Protein AF-A0A2C4PUI6-F1 (afdb_monomer_lite)

Organism: NCBI:txid1890302

Radius of gyration: 18.91 Å; chains: 1; bounding box: 43×34×49 Å

Foldseek 3Di:
DVLLLADAKDFPDKADPPPPDQWIWTWMFGVFPFTDIWIWTAGPPPRHTDVVPIDPPLFRQVQRLCCVVQVLVLVLVVVLCVVQVWDDDPDRPPQKGAAADPVLSSVQSVVCNVVSGDDCLVVQLVGDDDPDPPLALVNGHSAIGGEIEHAPQVDPDDHDFQVVSVVSCLVSLRDAFHKYKFAYFYWHDDPFWIWTPQQVHQRRIWIWGQHRVSDIDPIDRRHRPDDDRDDTDGDD

Secondary structure (DSSP, 8-state):
-GGGT---EEEEEEEE--TT-SEEEEEEEE-SSS-EEEEEEEETTT--EEGGGS--HHHHHHHHHHHHH-HHHHHHHHHHHHHTTPPPPSSTTTTEEEE--HHHHHHHHHHHHHHSS--HHHHGGG----S---S-GGG-TTEEEEEEEEETTT--SPPPPHHHHHHHHHHHT---SEEEEEEEEEEEEETTEEEE-TTS-GGGEEEEEE-TTS-EEEEEEPP---------EE--

Structure (mmCIF, N/CA/C/O backbone):
data_AF-A0A2C4PUI6-F1
#
_entry.id   AF-A0A2C4PUI6-F1
#
loop_
_atom_site.group_PDB
_atom_site.id
_atom_site.type_symbol
_atom_site.label_atom_id
_atom_site.label_alt_id
_atom_site.label_comp_id
_atom_site.label_asym_id
_atom_site.label_entity_id
_atom_site.label_seq_id
_atom_site.pdbx_PDB_ins_code
_atom_site.Cartn_x
_atom_site.Cartn_y
_atom_site.Cartn_z
_atom_site.occupancy
_atom_site.B_iso_or_equiv
_atom_site.auth_seq_id
_atom_site.auth_comp_id
_atom_site.auth_asym_id
_atom_site.auth_atom_id
_atom_site.pdbx_PDB_model_num
ATOM 1 N N . MET A 1 1 ? -2.060 1.213 22.092 1.00 86.69 1 MET A N 1
ATOM 2 C CA . MET A 1 1 ? -3.147 0.356 21.567 1.00 86.69 1 MET A CA 1
ATOM 3 C C . MET A 1 1 ? -4.531 0.9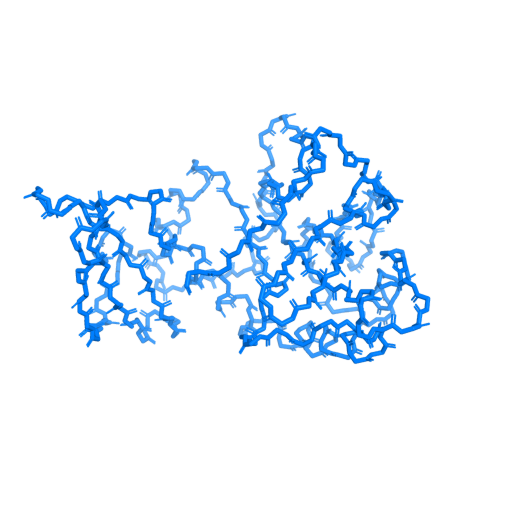16 21.864 1.00 86.69 1 MET A C 1
ATOM 5 O O . MET A 1 1 ? -5.295 1.083 20.925 1.00 86.69 1 MET A O 1
ATOM 9 N N . GLU A 1 2 ? -4.840 1.305 23.105 1.00 86.50 2 GLU A N 1
ATOM 10 C CA . GLU A 1 2 ? -6.148 1.894 23.467 1.00 86.50 2 GLU A CA 1
ATOM 11 C C . GLU A 1 2 ? -6.554 3.112 22.620 1.00 86.50 2 GLU A C 1
ATOM 13 O O . GLU A 1 2 ? -7.713 3.223 22.225 1.00 86.50 2 GLU A O 1
ATOM 18 N N . ASN A 1 3 ? -5.592 3.968 22.247 1.00 86.94 3 ASN A N 1
ATOM 19 C CA . ASN A 1 3 ? -5.816 5.106 21.342 1.00 86.94 3 ASN A CA 1
ATOM 20 C C . ASN A 1 3 ? -6.406 4.708 19.976 1.00 86.94 3 ASN A C 1
ATOM 22 O O . ASN A 1 3 ? -7.029 5.535 19.324 1.00 86.94 3 ASN A O 1
ATOM 26 N N . TYR A 1 4 ? -6.242 3.450 19.564 1.00 87.62 4 TYR A N 1
ATOM 27 C CA . TYR A 1 4 ? -6.770 2.889 18.318 1.00 87.62 4 TYR A CA 1
ATOM 28 C C . TYR A 1 4 ? -8.020 2.021 18.542 1.00 87.62 4 TYR A C 1
ATOM 30 O O . TYR A 1 4 ? -8.531 1.421 17.604 1.00 87.62 4 TYR A O 1
ATOM 38 N N . GLY A 1 5 ? -8.518 1.920 19.782 1.00 87.25 5 GLY A N 1
ATOM 39 C CA . GLY A 1 5 ? -9.651 1.055 20.135 1.00 87.25 5 GLY A CA 1
ATOM 40 C C . GLY A 1 5 ? -9.307 -0.438 20.182 1.00 87.25 5 GLY A C 1
ATOM 41 O O . GLY A 1 5 ? -10.204 -1.275 20.241 1.00 87.25 5 GLY A O 1
ATOM 42 N N . ILE A 1 6 ? -8.019 -0.787 20.174 1.00 90.94 6 ILE A N 1
ATOM 43 C CA . ILE A 1 6 ? -7.554 -2.174 20.086 1.00 90.94 6 ILE A CA 1
ATOM 44 C C . ILE A 1 6 ? -7.460 -2.780 21.480 1.00 90.94 6 ILE A C 1
ATOM 46 O O . ILE A 1 6 ? -6.668 -2.333 22.310 1.00 90.94 6 ILE A O 1
ATOM 50 N N . LYS A 1 7 ? -8.256 -3.827 21.709 1.00 87.12 7 LYS A N 1
ATOM 51 C CA . LYS A 1 7 ? -8.315 -4.563 22.983 1.00 87.12 7 LYS A CA 1
ATOM 52 C C . LYS A 1 7 ? -7.623 -5.926 22.938 1.00 87.12 7 LYS A C 1
ATOM 54 O O . LYS A 1 7 ? -7.241 -6.439 23.979 1.00 87.12 7 LYS A O 1
ATOM 59 N N . ASN A 1 8 ? -7.474 -6.514 21.749 1.00 88.19 8 ASN A N 1
ATOM 60 C CA . ASN A 1 8 ? -6.965 -7.876 21.569 1.00 88.19 8 ASN A CA 1
ATOM 61 C C . ASN A 1 8 ? -5.565 -7.845 20.947 1.00 88.19 8 ASN A C 1
ATOM 63 O O . ASN A 1 8 ? -5.425 -7.943 19.725 1.00 88.19 8 ASN A O 1
ATOM 67 N N . TYR A 1 9 ? -4.546 -7.693 21.793 1.00 91.31 9 TYR A N 1
ATOM 68 C CA . TYR A 1 9 ? -3.143 -7.710 21.390 1.00 91.31 9 TYR A CA 1
ATOM 69 C C . TYR A 1 9 ? -2.279 -8.464 22.408 1.00 91.31 9 TYR A C 1
ATOM 71 O O . TYR A 1 9 ? -2.584 -8.472 23.599 1.00 91.31 9 TYR A O 1
ATOM 79 N N . ASN A 1 10 ? -1.187 -9.056 21.932 1.00 91.06 10 ASN A N 1
ATOM 80 C CA . ASN A 1 10 ? -0.162 -9.708 22.736 1.00 91.06 10 ASN A CA 1
ATOM 81 C C . ASN A 1 10 ? 1.160 -8.957 22.589 1.00 91.06 10 ASN A C 1
ATOM 83 O O . ASN A 1 10 ? 1.547 -8.563 21.493 1.00 91.06 10 ASN A O 1
ATOM 87 N N . ILE A 1 11 ? 1.883 -8.786 23.692 1.00 88.81 11 ILE A N 1
ATOM 88 C CA . ILE A 1 11 ? 3.278 -8.342 23.647 1.00 88.81 11 ILE A CA 1
ATOM 89 C C . ILE A 1 11 ? 4.124 -9.603 23.476 1.00 88.81 11 ILE A C 1
ATOM 91 O O . ILE A 1 11 ? 4.168 -10.439 24.375 1.00 88.81 11 ILE A O 1
ATOM 95 N N . LEU A 1 12 ? 4.761 -9.754 22.317 1.00 86.38 12 LEU A N 1
ATOM 96 C CA . LEU A 1 12 ? 5.546 -10.938 21.972 1.00 86.38 12 LEU A CA 1
ATOM 97 C C . LEU A 1 12 ? 6.911 -10.922 22.654 1.00 86.38 12 LEU A C 1
ATOM 99 O O . LEU A 1 12 ? 7.360 -11.919 23.214 1.00 86.38 12 LEU A O 1
ATOM 103 N N . SER A 1 13 ? 7.594 -9.782 22.584 1.00 82.12 13 SER A N 1
ATOM 104 C CA . SER A 1 13 ? 8.883 -9.580 23.237 1.00 82.12 13 SER A CA 1
ATOM 105 C C . SER A 1 13 ? 9.207 -8.095 23.346 1.00 82.12 13 SER A C 1
ATOM 107 O O . SER A 1 13 ? 8.588 -7.256 22.695 1.00 82.12 13 SER A O 1
ATOM 109 N N . ALA A 1 14 ? 10.203 -7.770 24.161 1.00 79.94 14 ALA A N 1
ATOM 110 C CA . ALA A 1 14 ? 10.834 -6.462 24.165 1.00 79.94 14 ALA A CA 1
ATOM 111 C C . ALA A 1 14 ? 12.348 -6.667 24.142 1.00 79.94 14 ALA A C 1
ATOM 113 O O . ALA A 1 14 ? 12.878 -7.479 24.905 1.00 79.94 14 ALA A O 1
ATOM 114 N N . LYS A 1 15 ? 13.039 -5.956 23.256 1.00 77.19 15 LYS A N 1
ATOM 115 C CA . LYS A 1 15 ? 14.496 -5.974 23.142 1.00 77.19 15 LYS A CA 1
ATOM 116 C C . LYS A 1 15 ? 15.045 -4.583 23.414 1.00 77.19 15 LYS A C 1
ATOM 118 O O . LYS A 1 15 ? 14.424 -3.571 23.105 1.00 77.19 15 LYS A O 1
ATOM 123 N N . ASN A 1 16 ? 16.213 -4.553 24.037 1.00 68.44 16 ASN A N 1
ATOM 124 C CA . ASN A 1 16 ? 17.024 -3.353 24.132 1.00 68.44 16 ASN A CA 1
ATOM 125 C C . ASN A 1 16 ? 18.113 -3.486 23.072 1.00 68.44 16 ASN A C 1
ATOM 127 O O . ASN A 1 16 ? 18.816 -4.500 23.082 1.00 68.44 16 ASN A O 1
ATOM 131 N N . ASP A 1 17 ? 18.266 -2.497 22.196 1.00 62.88 17 ASP A N 1
ATOM 132 C CA . ASP A 1 17 ? 19.152 -2.570 21.024 1.00 62.88 17 ASP A CA 1
ATOM 133 C C . ASP A 1 17 ? 20.648 -2.388 21.392 1.00 62.88 17 ASP A C 1
ATOM 135 O O . ASP A 1 17 ? 21.462 -1.845 20.647 1.00 62.88 17 ASP A O 1
ATOM 139 N N . GLY A 1 18 ? 21.036 -2.885 22.571 1.00 55.88 18 GLY A N 1
ATOM 140 C CA . GLY A 1 18 ? 22.404 -2.920 23.082 1.00 55.88 18 GLY A CA 1
ATOM 141 C C . GLY A 1 18 ? 22.936 -1.572 23.579 1.00 55.88 18 GLY A C 1
ATOM 142 O O . GLY A 1 18 ? 22.218 -0.584 23.712 1.00 55.88 18 GLY A O 1
ATOM 143 N N . GLU A 1 19 ? 24.236 -1.524 23.886 1.00 50.47 19 GLU A N 1
ATOM 144 C CA . GLU A 1 19 ? 24.908 -0.326 24.418 1.00 50.47 19 GLU A CA 1
ATOM 145 C C . GLU A 1 19 ? 24.938 0.861 23.437 1.00 50.47 19 GLU A C 1
ATOM 147 O O . GLU A 1 19 ? 25.115 1.990 23.889 1.00 50.47 19 GLU A O 1
ATOM 152 N N . ARG A 1 20 ? 24.713 0.630 22.133 1.00 53.41 20 ARG A N 1
ATOM 153 C CA . ARG A 1 20 ? 24.740 1.651 21.065 1.00 53.41 20 ARG A CA 1
ATOM 154 C C . ARG A 1 20 ? 23.356 2.108 20.568 1.00 53.41 20 ARG A C 1
ATOM 156 O O . ARG A 1 20 ? 23.306 3.026 19.756 1.00 53.41 20 ARG A O 1
ATOM 163 N N . GLY A 1 21 ? 22.262 1.496 21.031 1.00 56.91 21 GLY A N 1
ATOM 164 C CA . GLY A 1 21 ? 20.893 1.873 20.657 1.00 56.91 21 GLY A CA 1
ATOM 165 C C . GLY A 1 21 ? 20.335 3.027 21.501 1.00 56.91 21 GLY A C 1
ATOM 166 O O . GLY A 1 21 ? 20.534 3.063 22.721 1.00 56.91 21 GLY A O 1
ATOM 167 N N . ILE A 1 22 ? 19.633 3.965 20.852 1.00 60.84 22 ILE A N 1
ATOM 168 C CA . ILE A 1 22 ? 18.939 5.105 21.491 1.00 60.84 22 ILE A CA 1
ATOM 169 C C . ILE A 1 22 ? 17.538 4.682 21.990 1.00 60.84 22 ILE A C 1
ATOM 171 O O . ILE A 1 22 ? 16.991 5.273 22.929 1.00 60.84 22 ILE A O 1
ATOM 175 N N . SER A 1 23 ? 16.988 3.602 21.430 1.00 68.00 23 SER A N 1
ATOM 176 C CA . SER A 1 23 ? 15.644 3.099 21.701 1.00 68.00 23 SER A CA 1
ATOM 177 C C . SER A 1 23 ? 15.616 1.623 22.140 1.00 68.00 23 SER A C 1
ATOM 179 O O . SER A 1 23 ? 16.579 0.865 22.011 1.00 68.00 23 SER A O 1
ATOM 181 N N . LYS A 1 24 ? 14.507 1.250 22.782 1.00 82.62 24 LYS A N 1
ATOM 182 C CA . LYS A 1 24 ? 14.063 -0.117 23.063 1.00 82.62 24 LYS A CA 1
ATOM 183 C C . LYS A 1 24 ? 12.936 -0.437 22.096 1.00 82.62 24 LYS A C 1
ATOM 185 O O . LYS A 1 24 ? 12.058 0.400 21.899 1.00 82.62 24 LYS A O 1
ATOM 190 N N . SER A 1 25 ? 12.906 -1.665 21.607 1.00 85.50 25 SER A N 1
ATOM 191 C CA . SER A 1 25 ? 11.911 -2.127 20.646 1.00 85.50 25 SER A CA 1
ATOM 192 C C . SER A 1 25 ? 10.966 -3.134 21.300 1.00 85.50 25 SER A C 1
ATOM 194 O O . SER A 1 25 ? 11.399 -4.150 21.849 1.00 85.50 25 SER A O 1
ATOM 196 N N . GLY A 1 26 ? 9.668 -2.849 21.275 1.00 87.38 26 GLY A N 1
ATOM 197 C CA . GLY A 1 26 ? 8.597 -3.745 21.696 1.00 87.38 26 GLY A CA 1
ATOM 198 C C . GLY A 1 26 ? 7.914 -4.367 20.485 1.00 87.38 26 GLY A C 1
ATOM 199 O O . GLY A 1 26 ? 7.476 -3.649 19.595 1.00 87.38 26 GLY A O 1
ATOM 200 N N . TYR A 1 27 ? 7.792 -5.689 20.476 1.00 89.94 27 TYR A N 1
ATOM 201 C CA . TYR A 1 27 ? 7.133 -6.440 19.412 1.00 89.94 27 TYR A CA 1
ATOM 202 C C . TYR A 1 27 ? 5.723 -6.805 19.865 1.00 89.94 27 TYR A C 1
ATOM 204 O O . TYR A 1 27 ? 5.554 -7.490 20.879 1.00 89.94 27 TYR A O 1
ATOM 212 N N . VAL A 1 28 ? 4.714 -6.330 19.142 1.00 92.44 28 VAL A N 1
ATOM 213 C CA . VAL A 1 28 ? 3.299 -6.484 19.492 1.00 92.44 28 VAL A CA 1
ATOM 214 C C . VAL A 1 28 ? 2.560 -7.174 18.358 1.00 92.44 28 VAL A C 1
ATOM 216 O O . VAL A 1 28 ? 2.681 -6.777 17.208 1.00 92.44 28 VAL A O 1
ATOM 219 N N . GLU A 1 29 ? 1.750 -8.166 18.692 1.00 94.62 29 GLU A N 1
ATOM 220 C CA . GLU A 1 29 ? 0.837 -8.831 17.769 1.00 94.62 29 GLU A CA 1
ATOM 221 C C . GLU A 1 29 ? -0.594 -8.392 18.076 1.00 94.62 29 GLU A C 1
ATOM 223 O O . GLU A 1 29 ? -1.046 -8.484 19.216 1.00 94.62 29 GLU A O 1
ATOM 228 N N . ILE A 1 30 ? -1.328 -7.921 17.076 1.00 93.38 30 ILE A N 1
ATOM 229 C CA . ILE A 1 30 ? -2.759 -7.620 17.178 1.00 93.38 30 ILE A CA 1
ATOM 230 C C . ILE A 1 30 ? -3.499 -8.701 16.408 1.00 93.38 30 ILE A C 1
ATOM 232 O O . ILE A 1 30 ? -3.162 -8.942 15.261 1.00 93.38 30 ILE A O 1
ATOM 236 N N . TYR A 1 31 ? -4.524 -9.323 16.996 1.00 89.25 31 TYR A N 1
ATOM 237 C CA . TYR A 1 31 ? -5.313 -10.364 16.312 1.00 89.25 31 TYR A CA 1
ATOM 238 C C . TYR A 1 31 ? -6.586 -9.825 15.663 1.00 89.25 31 TYR A C 1
ATOM 240 O O . TYR A 1 31 ? -7.110 -10.414 14.720 1.00 89.25 31 TYR 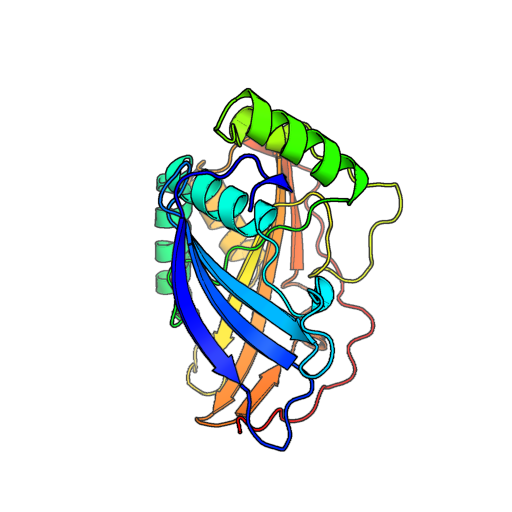A O 1
ATOM 248 N N . LYS A 1 32 ? -7.144 -8.749 16.229 1.00 90.19 32 LYS A N 1
ATOM 249 C CA . LYS A 1 32 ? -8.395 -8.135 15.779 1.00 90.19 32 LYS A CA 1
ATOM 250 C C . LYS A 1 32 ? -8.278 -6.609 15.796 1.00 90.19 32 LYS A C 1
ATOM 252 O O . LYS A 1 32 ? -7.730 -6.075 16.761 1.00 90.19 32 LYS A O 1
ATOM 257 N N . PRO A 1 33 ? -8.865 -5.908 14.811 1.00 90.75 33 PRO A N 1
ATOM 258 C CA . PRO A 1 33 ? -9.714 -6.456 13.742 1.00 90.75 33 PRO A CA 1
ATOM 259 C C . PRO A 1 33 ? -8.952 -7.116 12.587 1.00 90.75 33 PRO A C 1
ATOM 261 O O . PRO A 1 33 ? -9.547 -7.903 11.859 1.00 90.75 33 PRO A O 1
ATOM 264 N N . TYR A 1 34 ? -7.650 -6.862 12.479 1.00 93.88 34 TYR A N 1
ATOM 265 C CA . TYR A 1 34 ? -6.763 -7.460 11.485 1.00 93.88 34 TYR A CA 1
ATOM 266 C C . TYR A 1 34 ? -5.521 -8.010 12.182 1.00 93.88 34 TYR A C 1
ATOM 268 O O . TYR A 1 34 ? -5.119 -7.478 13.221 1.00 93.88 34 TYR A O 1
ATOM 276 N N . HIS A 1 35 ? -4.954 -9.088 11.639 1.00 92.50 35 HIS A N 1
ATOM 277 C CA . HIS A 1 35 ? -3.770 -9.720 12.207 1.00 92.50 35 HIS A CA 1
ATOM 278 C C . HIS A 1 35 ? -2.518 -8.970 11.756 1.00 92.50 35 HIS A C 1
ATOM 280 O O . HIS A 1 35 ? -2.162 -9.049 10.589 1.00 92.50 35 HIS A O 1
ATOM 286 N N . VAL A 1 36 ? -1.874 -8.231 12.661 1.00 92.88 36 VAL A N 1
ATOM 287 C CA . VAL A 1 36 ? -0.647 -7.469 12.365 1.00 92.88 36 VAL A CA 1
ATOM 288 C C . VAL A 1 36 ? 0.417 -7.715 13.424 1.00 92.88 36 VAL A C 1
ATOM 290 O O . VAL A 1 36 ? 0.105 -7.838 14.610 1.00 92.88 36 VAL A O 1
ATOM 293 N N . ASN A 1 37 ? 1.677 -7.719 12.996 1.00 92.06 37 ASN A N 1
ATOM 294 C CA . ASN A 1 37 ? 2.835 -7.636 13.879 1.00 92.06 37 ASN A CA 1
ATOM 295 C C . ASN A 1 37 ? 3.430 -6.235 13.770 1.00 92.06 37 ASN A C 1
ATOM 297 O O . ASN A 1 37 ? 3.585 -5.716 12.671 1.00 92.06 37 ASN A O 1
ATOM 301 N N . LEU A 1 38 ? 3.745 -5.639 14.912 1.00 92.31 38 LEU A N 1
ATOM 302 C CA . LEU A 1 38 ? 4.222 -4.271 15.025 1.00 92.31 38 LEU A CA 1
ATOM 303 C C . LEU A 1 38 ? 5.520 -4.228 15.817 1.00 92.31 38 LEU A C 1
ATOM 305 O O . LEU A 1 38 ? 5.649 -4.895 16.847 1.00 92.31 38 LEU A O 1
ATOM 309 N N . THR A 1 39 ? 6.420 -3.357 15.392 1.00 91.75 39 THR A N 1
ATOM 310 C CA . THR A 1 39 ? 7.587 -2.915 16.144 1.00 91.75 39 THR A CA 1
ATOM 311 C C . THR A 1 39 ? 7.325 -1.509 16.668 1.00 91.75 39 THR A C 1
ATOM 313 O O . THR A 1 39 ? 7.049 -0.582 15.913 1.00 91.75 39 THR A O 1
ATOM 316 N N . LEU A 1 40 ? 7.383 -1.343 17.986 1.00 91.25 40 LEU A N 1
ATOM 317 C CA . LEU A 1 40 ? 7.173 -0.068 18.665 1.00 91.25 40 LEU A CA 1
ATOM 318 C C . LEU A 1 40 ? 8.461 0.351 19.367 1.00 91.25 40 LEU A C 1
ATOM 320 O O . LEU A 1 40 ? 8.965 -0.380 20.220 1.00 91.25 40 LEU A O 1
ATOM 324 N N . ALA A 1 41 ? 8.960 1.534 19.047 1.00 90.00 41 ALA A N 1
ATOM 325 C CA . ALA A 1 41 ? 10.140 2.116 19.654 1.00 90.00 41 ALA A CA 1
ATOM 326 C C . ALA A 1 41 ? 9.788 2.934 20.902 1.00 90.00 41 ALA A C 1
ATOM 328 O O . ALA A 1 41 ? 8.801 3.674 20.965 1.00 90.00 41 ALA A O 1
ATOM 329 N N . PHE A 1 42 ? 10.645 2.825 21.908 1.00 87.75 42 PHE A N 1
ATOM 330 C CA . PHE A 1 42 ? 10.568 3.578 23.151 1.00 87.75 42 PHE A CA 1
ATOM 331 C C . PHE A 1 42 ? 11.944 4.131 23.488 1.00 87.75 42 PHE A C 1
ATOM 333 O O . PHE A 1 42 ? 12.946 3.437 23.354 1.00 87.75 42 PHE A O 1
ATOM 340 N N . ASN A 1 43 ? 12.013 5.355 23.993 1.00 88.00 43 ASN A N 1
ATOM 341 C CA . ASN A 1 43 ? 13.252 5.928 24.486 1.00 88.00 43 ASN A CA 1
ATOM 342 C C . ASN A 1 43 ? 13.831 5.042 25.595 1.00 88.00 43 ASN A C 1
ATOM 344 O O . ASN A 1 43 ? 13.129 4.640 26.529 1.00 88.00 43 ASN A O 1
ATOM 348 N N . ARG A 1 44 ? 15.125 4.735 25.500 1.00 82.19 44 ARG A N 1
ATOM 349 C CA . ARG A 1 44 ? 15.772 3.788 26.409 1.00 82.19 44 ARG A CA 1
ATOM 350 C C . ARG A 1 44 ? 15.755 4.235 27.874 1.00 82.19 44 ARG A C 1
ATOM 352 O O . ARG A 1 44 ? 15.615 3.383 28.758 1.00 82.19 44 ARG A O 1
ATOM 359 N N . GLU A 1 45 ? 15.914 5.529 28.126 1.00 84.06 45 GLU A N 1
ATOM 360 C CA . GLU A 1 45 ? 16.037 6.103 29.468 1.00 84.06 45 GLU A CA 1
ATOM 361 C C . GLU A 1 45 ? 14.669 6.410 30.073 1.00 84.06 45 GLU A C 1
ATOM 363 O O . GLU A 1 45 ? 14.390 6.034 31.211 1.00 84.06 45 GLU A O 1
ATOM 368 N N . THR A 1 46 ? 13.793 7.052 29.299 1.00 88.25 46 THR A N 1
ATOM 369 C CA . THR A 1 46 ? 12.497 7.535 29.794 1.00 88.25 46 THR A CA 1
ATOM 370 C C . THR A 1 46 ? 11.364 6.526 29.614 1.00 88.25 46 THR A C 1
ATOM 372 O O . THR A 1 46 ? 10.301 6.695 30.207 1.00 88.25 46 THR A O 1
ATOM 375 N N . ASN A 1 47 ? 11.569 5.478 28.803 1.00 84.25 47 ASN A N 1
ATOM 376 C CA . ASN A 1 47 ? 10.532 4.555 28.320 1.00 84.25 47 ASN A CA 1
ATOM 377 C C . ASN A 1 47 ? 9.366 5.256 27.597 1.00 84.25 47 ASN A C 1
ATOM 379 O O . ASN A 1 47 ? 8.288 4.679 27.455 1.00 84.25 47 ASN A O 1
ATOM 383 N N . GLN A 1 48 ? 9.553 6.499 27.148 1.00 89.19 48 GLN A N 1
ATOM 384 C CA . GLN A 1 48 ? 8.542 7.214 26.375 1.00 89.19 48 GLN A CA 1
ATOM 385 C C . GLN A 1 48 ? 8.468 6.651 24.958 1.00 89.19 48 GLN A C 1
ATOM 387 O O . GLN A 1 48 ? 9.495 6.401 24.339 1.00 89.19 48 GLN A O 1
ATOM 392 N N . PHE A 1 49 ? 7.254 6.466 24.446 1.00 87.12 49 PHE A N 1
ATOM 393 C CA . PHE A 1 49 ? 7.012 6.027 23.073 1.00 87.12 49 PHE A CA 1
ATOM 394 C C . PHE A 1 49 ? 7.622 7.009 22.060 1.00 87.12 49 PHE A C 1
ATOM 396 O O . PHE A 1 49 ? 7.478 8.220 22.231 1.00 87.12 49 PHE A O 1
ATOM 403 N N . ILE A 1 50 ? 8.272 6.485 21.018 1.00 88.38 50 ILE A N 1
ATOM 404 C CA . ILE A 1 50 ? 8.862 7.258 19.918 1.00 88.38 50 ILE A CA 1
ATOM 405 C C . ILE A 1 50 ? 8.060 6.947 18.646 1.00 88.38 50 ILE A C 1
ATOM 407 O O . ILE A 1 50 ? 8.311 5.921 18.011 1.00 88.38 50 ILE A O 1
ATOM 411 N N . PRO A 1 51 ? 7.083 7.794 18.269 1.00 84.31 51 PRO A N 1
ATOM 412 C CA . PRO A 1 51 ? 6.224 7.540 17.114 1.00 84.31 51 PRO A CA 1
ATOM 413 C C . PRO A 1 51 ? 7.001 7.368 15.806 1.00 84.31 51 PRO A C 1
ATOM 415 O O . PRO A 1 51 ? 6.692 6.461 15.049 1.00 84.31 51 PRO A O 1
ATOM 418 N N . ASP A 1 52 ? 8.024 8.195 15.581 1.00 84.38 52 ASP A N 1
ATOM 419 C CA . ASP A 1 52 ? 8.753 8.254 14.305 1.00 84.38 52 ASP A CA 1
ATOM 420 C C . ASP A 1 52 ? 9.699 7.059 14.081 1.00 84.38 52 ASP A C 1
ATOM 422 O O . ASP A 1 52 ? 10.137 6.816 12.961 1.00 84.38 52 ASP A O 1
ATOM 426 N N . GLU A 1 53 ? 10.012 6.308 15.140 1.00 85.19 53 GLU A N 1
ATOM 427 C CA . GLU A 1 53 ? 10.808 5.071 15.087 1.00 85.19 53 GLU A CA 1
ATOM 428 C C . GLU A 1 53 ? 9.929 3.812 15.220 1.00 85.19 53 GLU A C 1
ATOM 430 O O . GLU A 1 53 ? 10.440 2.696 15.278 1.00 85.19 53 GLU A O 1
ATOM 435 N N . SER A 1 54 ? 8.608 3.981 15.313 1.00 87.44 54 SER A N 1
ATOM 436 C CA . SER A 1 54 ? 7.645 2.890 15.469 1.00 87.44 54 SER A CA 1
ATOM 437 C C . SER A 1 54 ? 6.855 2.659 14.190 1.00 87.44 54 SER A C 1
ATOM 439 O O . SER A 1 54 ? 6.617 3.586 13.419 1.00 87.44 54 SER A O 1
ATOM 441 N N . ASP A 1 55 ? 6.330 1.448 14.033 1.00 90.94 55 ASP A N 1
ATOM 442 C CA . ASP A 1 55 ? 5.311 1.187 13.026 1.00 90.94 55 ASP A CA 1
ATOM 443 C C . ASP A 1 55 ? 4.063 2.043 13.284 1.00 90.94 55 ASP A C 1
ATOM 445 O O . ASP A 1 55 ? 3.537 2.117 14.405 1.00 90.94 55 ASP A O 1
ATOM 449 N N . ASP A 1 56 ? 3.534 2.653 12.221 1.00 91.75 56 ASP A N 1
ATOM 450 C CA . ASP A 1 56 ? 2.242 3.326 12.281 1.00 91.75 56 ASP A CA 1
ATOM 451 C C . ASP A 1 56 ? 1.125 2.283 12.372 1.00 91.75 56 ASP A C 1
ATOM 453 O O . ASP A 1 56 ? 0.717 1.664 11.387 1.00 91.75 56 ASP A O 1
ATOM 457 N N . VAL A 1 57 ? 0.612 2.106 13.588 1.00 92.31 57 VAL A N 1
ATOM 458 C CA . VAL A 1 57 ? -0.434 1.129 13.911 1.00 92.31 57 VAL A CA 1
ATOM 459 C C . VAL A 1 57 ? -1.634 1.227 12.968 1.00 92.31 57 VAL A C 1
ATOM 461 O O . VAL A 1 57 ? -2.172 0.198 12.564 1.00 92.31 57 VAL A O 1
ATOM 464 N N . TYR A 1 58 ? -2.080 2.440 12.622 1.00 93.00 58 TYR A N 1
ATOM 465 C CA . TYR A 1 58 ? -3.250 2.593 11.762 1.00 93.00 58 TYR A CA 1
ATOM 466 C C . TYR A 1 58 ? -2.938 2.157 10.330 1.00 93.00 58 TYR A C 1
ATOM 468 O O . TYR A 1 58 ? -3.729 1.422 9.742 1.00 93.00 58 TYR A O 1
ATOM 476 N N . LEU A 1 59 ? -1.791 2.568 9.781 1.00 92.00 59 LEU A N 1
ATOM 477 C CA . LEU A 1 59 ? -1.401 2.208 8.415 1.00 92.00 59 LEU A CA 1
ATOM 478 C C . LEU A 1 59 ? -1.157 0.702 8.263 1.00 92.00 59 LEU A C 1
ATOM 480 O O . LEU A 1 59 ? -1.578 0.127 7.262 1.00 92.00 59 LEU A O 1
ATOM 484 N N . GLN A 1 60 ? -0.590 0.039 9.275 1.00 92.75 60 GLN A N 1
ATOM 485 C CA . GLN A 1 60 ? -0.429 -1.421 9.270 1.00 92.75 60 GLN A CA 1
ATOM 486 C C . GLN A 1 60 ? -1.784 -2.148 9.271 1.00 92.75 60 GLN A C 1
ATOM 488 O O . GLN A 1 60 ? -2.007 -3.065 8.483 1.00 92.75 60 GLN A O 1
ATOM 493 N N . LEU A 1 61 ? -2.743 -1.700 10.092 1.00 94.31 61 LEU A N 1
ATOM 494 C CA . LEU A 1 61 ? -4.109 -2.242 10.063 1.00 94.31 61 LEU A CA 1
ATOM 495 C C . LEU A 1 61 ? -4.813 -1.959 8.735 1.00 94.31 61 LEU A C 1
ATOM 497 O O . LEU A 1 61 ? -5.566 -2.801 8.251 1.00 94.31 61 LEU A O 1
ATOM 501 N N . PHE A 1 62 ? -4.597 -0.775 8.161 1.00 93.75 62 PHE A N 1
ATOM 502 C CA . PHE A 1 62 ? -5.160 -0.395 6.872 1.00 93.75 62 PHE A CA 1
ATOM 503 C C . PHE A 1 62 ? -4.629 -1.288 5.748 1.00 93.75 62 PHE A C 1
ATOM 505 O O . PHE A 1 62 ? -5.424 -1.785 4.952 1.00 93.75 62 PHE A O 1
ATOM 512 N N . LYS A 1 63 ? -3.314 -1.535 5.716 1.00 92.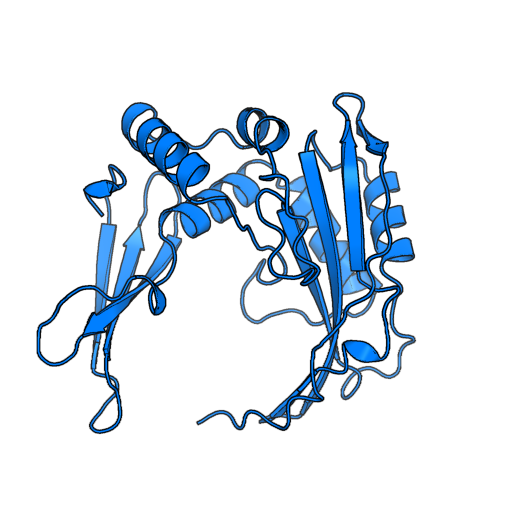81 63 LYS A N 1
ATOM 513 C CA . LYS A 1 63 ? -2.665 -2.437 4.759 1.00 92.81 63 LYS A CA 1
ATOM 514 C C . LYS A 1 63 ? -3.278 -3.832 4.803 1.00 92.81 63 LYS A C 1
ATOM 516 O O . LYS A 1 63 ? -3.718 -4.329 3.770 1.00 92.81 63 LYS A O 1
ATOM 521 N N . GLU A 1 64 ? -3.407 -4.418 5.990 1.00 93.88 64 GLU A N 1
ATOM 522 C CA . GLU A 1 64 ? -4.041 -5.734 6.134 1.00 93.88 64 GLU A CA 1
ATOM 523 C C . GLU A 1 64 ? -5.522 -5.726 5.752 1.00 93.88 64 GLU A C 1
ATOM 525 O O . GLU A 1 64 ? -6.005 -6.634 5.074 1.00 93.88 64 GLU A O 1
ATOM 530 N N . ALA A 1 65 ? -6.260 -4.680 6.132 1.00 95.19 65 ALA A N 1
ATOM 531 C CA . ALA A 1 65 ? -7.649 -4.525 5.720 1.00 95.19 65 ALA A CA 1
ATOM 532 C C . ALA A 1 65 ? -7.785 -4.470 4.193 1.00 95.19 65 ALA A C 1
ATOM 534 O O . ALA A 1 65 ? -8.721 -5.056 3.646 1.00 95.19 65 ALA A O 1
ATOM 535 N N . TYR A 1 66 ? -6.859 -3.785 3.518 1.00 94.56 66 TYR A N 1
ATOM 536 C CA . TYR A 1 66 ? -6.811 -3.669 2.067 1.00 94.56 66 TYR A CA 1
ATOM 537 C C . TYR A 1 66 ? -6.485 -5.014 1.412 1.00 94.56 66 TYR A C 1
ATOM 539 O O . TYR A 1 66 ? -7.242 -5.466 0.558 1.00 94.56 66 TYR A O 1
ATOM 547 N N . ILE A 1 67 ? -5.441 -5.712 1.864 1.00 93.62 67 ILE A N 1
ATOM 548 C CA . ILE A 1 67 ? -5.072 -7.047 1.358 1.00 93.62 67 ILE A CA 1
ATOM 549 C C . ILE A 1 67 ? -6.257 -8.019 1.463 1.00 93.62 67 ILE A C 1
ATOM 551 O O . ILE A 1 67 ? -6.599 -8.696 0.492 1.00 93.62 67 ILE A O 1
ATOM 555 N N . GLN A 1 68 ? -6.940 -8.048 2.612 1.00 94.88 68 GLN A N 1
ATOM 556 C CA . GLN A 1 68 ? -8.089 -8.934 2.830 1.00 94.88 68 GLN A CA 1
ATOM 557 C C . GLN A 1 68 ? -9.312 -8.571 1.974 1.00 94.88 68 GLN A C 1
ATOM 559 O O . GLN A 1 68 ? -10.081 -9.456 1.600 1.00 94.88 68 GLN A O 1
ATOM 564 N N . GLN A 1 69 ? -9.518 -7.284 1.676 1.00 95.50 69 GLN A N 1
ATOM 565 C CA . GLN A 1 69 ? -10.653 -6.806 0.878 1.00 95.50 69 GLN A CA 1
ATOM 566 C C . GLN A 1 69 ? -10.402 -6.869 -0.633 1.00 95.50 69 GLN A C 1
ATOM 568 O O . GLN A 1 69 ? -11.370 -6.915 -1.391 1.00 95.50 69 GLN A O 1
ATOM 573 N N . HIS A 1 70 ? -9.137 -6.923 -1.067 1.00 95.00 70 HIS A N 1
ATOM 574 C CA . HIS A 1 70 ? -8.728 -6.868 -2.478 1.00 95.00 70 HIS A CA 1
ATOM 575 C C . HIS A 1 70 ? -7.861 -8.070 -2.914 1.00 95.00 70 HIS A C 1
ATOM 577 O O . HIS A 1 70 ? -6.811 -7.877 -3.532 1.00 95.00 70 HIS A O 1
ATOM 583 N N . PRO A 1 71 ? -8.270 -9.331 -2.659 1.00 94.94 71 PRO A N 1
ATOM 584 C CA . PRO A 1 71 ? -7.417 -10.502 -2.894 1.00 94.94 71 PRO A CA 1
ATOM 585 C C . PRO A 1 71 ? -7.028 -10.709 -4.368 1.00 94.94 71 PRO A C 1
ATOM 587 O O . PRO A 1 71 ? -5.926 -11.176 -4.653 1.00 94.94 71 PRO A O 1
ATOM 590 N N . GLU A 1 72 ? -7.892 -10.342 -5.321 1.00 96.38 72 GLU A N 1
ATOM 591 C CA . GLU A 1 72 ? -7.579 -10.466 -6.753 1.00 96.38 72 GLU A CA 1
ATOM 592 C C . GLU A 1 72 ? -6.493 -9.478 -7.196 1.00 96.38 72 GLU A C 1
ATOM 594 O O . GLU A 1 72 ? -5.646 -9.822 -8.018 1.00 96.38 72 GLU A O 1
ATOM 599 N N . LEU A 1 73 ? -6.454 -8.278 -6.611 1.00 95.06 73 LEU A N 1
ATOM 600 C CA . LEU A 1 73 ? -5.400 -7.302 -6.879 1.00 95.06 73 LEU A CA 1
ATOM 601 C C . LEU A 1 73 ? -4.044 -7.794 -6.364 1.00 95.06 73 LEU A C 1
ATOM 603 O O . LEU A 1 73 ? -3.037 -7.661 -7.062 1.00 95.06 73 LEU A O 1
ATOM 607 N N . ILE A 1 74 ? -4.021 -8.411 -5.180 1.00 93.88 74 ILE A N 1
ATOM 608 C CA . ILE A 1 74 ? -2.813 -9.026 -4.612 1.00 93.88 74 ILE A CA 1
ATOM 609 C C . ILE A 1 74 ? -2.330 -10.177 -5.499 1.00 93.88 74 ILE A C 1
ATOM 611 O O . ILE A 1 74 ? -1.150 -10.277 -5.831 1.00 93.88 74 ILE A O 1
ATOM 615 N N . LYS A 1 75 ? -3.254 -11.014 -5.975 1.00 94.62 75 LYS A N 1
ATOM 616 C CA . LYS A 1 75 ? -2.940 -12.104 -6.901 1.00 94.62 75 LYS A CA 1
ATOM 617 C C . LYS A 1 75 ? -2.342 -11.601 -8.219 1.00 94.62 75 LYS A C 1
ATOM 619 O O . LYS A 1 75 ? -1.331 -12.144 -8.656 1.00 94.62 75 LYS A O 1
ATOM 624 N N . VAL A 1 76 ? -2.929 -10.573 -8.832 1.00 96.25 76 VAL A N 1
ATOM 625 C CA . VAL A 1 76 ? -2.392 -9.953 -10.058 1.00 96.25 76 VAL A CA 1
ATOM 626 C C . VAL A 1 76 ? -1.025 -9.321 -9.802 1.00 96.25 76 VAL A C 1
ATOM 628 O O . VAL A 1 76 ? -0.120 -9.474 -10.617 1.00 96.25 76 VAL A O 1
ATOM 631 N N . SER A 1 77 ? -0.832 -8.682 -8.648 1.00 94.94 77 SER A N 1
ATOM 632 C CA . SER A 1 77 ? 0.466 -8.117 -8.261 1.00 94.94 77 SER A CA 1
ATOM 633 C C . SER A 1 77 ? 1.556 -9.189 -8.171 1.00 94.94 77 SER A C 1
ATOM 635 O O . SER A 1 77 ? 2.652 -8.988 -8.689 1.00 94.94 77 SER A O 1
ATOM 637 N N . ASN A 1 78 ? 1.246 -10.359 -7.605 1.00 93.38 78 ASN A N 1
ATOM 638 C CA . ASN A 1 78 ? 2.179 -11.490 -7.560 1.00 93.38 78 ASN A CA 1
ATOM 639 C C . ASN A 1 78 ? 2.494 -12.038 -8.964 1.00 93.38 78 ASN A C 1
ATOM 641 O O . ASN A 1 78 ? 3.650 -12.311 -9.274 1.00 93.38 78 ASN A O 1
ATOM 645 N N . GLN A 1 79 ? 1.498 -12.118 -9.853 1.00 95.06 79 GLN A N 1
ATOM 646 C CA . GLN A 1 79 ? 1.718 -12.504 -11.255 1.00 95.06 79 GLN A CA 1
ATOM 647 C C . GLN A 1 79 ? 2.612 -11.504 -12.002 1.00 95.06 79 GLN A C 1
ATOM 649 O O . GLN A 1 79 ? 3.444 -11.905 -12.813 1.00 95.06 79 GLN A O 1
ATOM 654 N N . ILE A 1 80 ? 2.467 -10.206 -11.723 1.00 95.38 80 ILE A N 1
ATOM 655 C CA . ILE A 1 80 ? 3.329 -9.142 -12.258 1.00 95.38 80 ILE A CA 1
ATOM 656 C C . ILE A 1 80 ? 4.765 -9.308 -11.746 1.00 95.38 80 ILE A C 1
ATOM 658 O O . ILE A 1 80 ? 5.702 -9.205 -12.540 1.00 95.38 80 ILE A O 1
ATOM 662 N N . ILE A 1 81 ? 4.950 -9.603 -10.452 1.00 93.81 81 ILE A N 1
ATOM 663 C CA . ILE A 1 81 ? 6.275 -9.865 -9.867 1.00 93.81 81 ILE A CA 1
ATOM 664 C C . ILE A 1 81 ? 6.978 -11.000 -10.616 1.00 93.81 81 ILE A C 1
ATOM 666 O O . ILE A 1 81 ? 8.113 -10.827 -11.067 1.00 93.81 81 ILE A O 1
ATOM 670 N N . GLU A 1 82 ? 6.280 -12.116 -10.828 1.00 93.50 82 GLU A N 1
ATOM 671 C CA . GLU A 1 82 ? 6.798 -13.266 -11.574 1.00 93.50 82 GLU A CA 1
ATOM 672 C C . GLU A 1 82 ? 7.094 -12.920 -13.042 1.00 93.50 82 GLU A C 1
ATOM 674 O O . GLU A 1 82 ? 8.200 -13.169 -13.528 1.00 93.50 82 GLU A O 1
ATOM 679 N N . LYS A 1 83 ? 6.129 -12.309 -13.747 1.00 95.12 83 LYS A N 1
ATOM 680 C CA . LYS A 1 83 ? 6.215 -11.980 -15.181 1.00 95.12 83 LYS A CA 1
ATOM 681 C C . LYS A 1 83 ? 7.401 -11.076 -15.506 1.00 95.12 83 LYS A C 1
ATOM 683 O O . LYS A 1 83 ? 8.045 -11.261 -16.536 1.00 95.12 83 LYS A O 1
ATOM 688 N N . TYR A 1 84 ? 7.666 -10.088 -14.655 1.00 93.69 84 TYR A N 1
ATOM 689 C CA . TYR A 1 84 ? 8.721 -9.100 -14.877 1.00 93.69 84 TYR A CA 1
ATOM 690 C C . TYR A 1 84 ? 10.016 -9.405 -14.121 1.00 93.69 84 TYR A C 1
ATOM 692 O O . TYR A 1 84 ? 10.933 -8.580 -14.137 1.00 93.69 84 TYR A O 1
ATOM 700 N N . HIS A 1 85 ? 10.115 -10.579 -13.487 1.00 92.38 85 HIS A N 1
ATOM 701 C CA . HIS A 1 85 ? 11.280 -10.987 -12.699 1.00 92.38 85 HIS A CA 1
ATOM 702 C C . HIS A 1 85 ? 11.677 -9.924 -11.660 1.00 92.38 85 HIS A C 1
ATOM 704 O O . HIS A 1 85 ? 12.855 -9.588 -11.491 1.00 92.38 85 HIS A O 1
ATOM 710 N N . LEU A 1 86 ? 10.667 -9.344 -11.011 1.00 91.44 86 LEU A N 1
ATOM 711 C CA . LEU A 1 86 ? 10.854 -8.411 -9.910 1.00 91.44 86 LEU A CA 1
ATOM 712 C C . LEU A 1 86 ? 11.311 -9.193 -8.673 1.00 91.44 86 LEU A C 1
ATOM 714 O O . LEU A 1 86 ? 11.107 -10.402 -8.574 1.00 91.44 86 LEU A O 1
ATOM 718 N N . MET A 1 87 ? 11.964 -8.510 -7.737 1.00 87.88 87 MET A N 1
ATOM 719 C CA . MET A 1 87 ? 12.396 -9.137 -6.492 1.00 87.88 87 MET A CA 1
ATOM 720 C C . MET A 1 87 ? 11.178 -9.614 -5.706 1.00 87.88 87 MET A C 1
ATOM 722 O O . MET A 1 87 ? 10.314 -8.804 -5.365 1.00 87.88 87 MET A O 1
ATOM 726 N N . ASP A 1 88 ? 11.162 -10.902 -5.377 1.00 76.69 88 ASP A N 1
ATOM 727 C CA . ASP A 1 88 ? 10.290 -11.437 -4.340 1.00 76.69 88 ASP A CA 1
ATOM 728 C C . ASP A 1 88 ? 10.867 -11.012 -2.984 1.00 76.69 88 ASP A C 1
ATOM 730 O O . ASP A 1 88 ? 12.026 -11.290 -2.657 1.00 76.69 88 ASP A O 1
ATOM 734 N N . THR A 1 89 ? 10.115 -10.210 -2.242 1.00 66.19 89 THR A N 1
ATOM 735 C CA . THR A 1 89 ? 10.556 -9.656 -0.962 1.00 66.19 89 THR A CA 1
ATOM 736 C C . THR A 1 89 ? 10.372 -10.678 0.156 1.00 66.19 89 THR A C 1
ATOM 738 O O . THR A 1 89 ? 9.515 -11.552 0.086 1.00 66.19 89 THR A O 1
ATOM 741 N N . SER A 1 90 ? 11.168 -10.579 1.226 1.00 55.16 90 SER A N 1
ATOM 742 C CA . SER A 1 90 ? 11.101 -11.526 2.351 1.00 55.16 90 SER A CA 1
ATOM 743 C C . SER A 1 90 ? 9.741 -11.553 3.055 1.00 55.16 90 SER A C 1
ATOM 745 O O . SER A 1 90 ? 9.390 -12.578 3.644 1.00 55.16 90 SER A O 1
ATOM 747 N N . SER A 1 91 ? 8.974 -10.461 2.997 1.00 61.72 91 SER A N 1
ATOM 748 C CA . SER A 1 91 ? 7.572 -10.434 3.413 1.00 61.72 91 SER A CA 1
ATOM 749 C C . SER A 1 91 ? 6.653 -10.399 2.200 1.00 61.72 91 SER A C 1
ATOM 751 O O . SER A 1 91 ? 6.893 -9.680 1.224 1.00 61.72 91 SER A O 1
ATOM 753 N N . LYS A 1 92 ? 5.558 -11.160 2.302 1.00 64.38 92 LYS A N 1
ATOM 754 C CA . LYS A 1 92 ? 4.422 -11.043 1.389 1.00 64.38 92 LYS A CA 1
ATOM 755 C C . LYS A 1 92 ? 3.927 -9.598 1.449 1.00 64.38 92 LYS A C 1
ATOM 757 O O . LYS A 1 92 ? 3.708 -9.069 2.534 1.00 64.38 92 LYS A O 1
ATOM 762 N N . ASP A 1 93 ? 3.797 -8.971 0.287 1.00 71.88 93 ASP A N 1
ATOM 763 C CA . ASP A 1 93 ? 3.221 -7.635 0.126 1.00 71.88 93 ASP A CA 1
ATOM 764 C C . ASP A 1 93 ? 4.090 -6.442 0.576 1.00 71.88 93 ASP A C 1
ATOM 766 O O . ASP A 1 93 ? 3.567 -5.341 0.747 1.00 71.88 93 ASP A O 1
ATOM 770 N N . ASP A 1 94 ? 5.420 -6.572 0.697 1.00 79.75 94 ASP A N 1
ATOM 771 C CA . ASP A 1 94 ? 6.308 -5.403 0.935 1.00 79.75 94 ASP A CA 1
ATOM 772 C C . ASP A 1 94 ? 6.294 -4.383 -0.208 1.00 79.75 94 ASP A C 1
ATOM 774 O O . ASP A 1 94 ? 6.694 -3.234 -0.025 1.00 79.75 94 ASP A O 1
ATOM 778 N N . TYR A 1 95 ? 5.829 -4.783 -1.393 1.00 86.06 95 TYR A N 1
ATOM 779 C CA . TYR A 1 95 ? 5.615 -3.860 -2.501 1.00 86.06 95 TYR A CA 1
ATOM 780 C C . TYR A 1 95 ? 4.441 -2.908 -2.247 1.00 86.06 95 TYR A C 1
ATOM 782 O O . TYR A 1 95 ? 4.286 -1.959 -2.999 1.00 86.06 95 TYR A O 1
ATOM 790 N N . LEU A 1 96 ? 3.592 -3.143 -1.249 1.00 89.75 96 LEU A N 1
ATOM 791 C CA . LEU A 1 96 ? 2.392 -2.351 -1.003 1.00 89.75 96 LEU A CA 1
ATOM 792 C C . LEU A 1 96 ? 2.578 -1.440 0.216 1.00 89.75 96 LEU A C 1
ATOM 794 O O . LEU A 1 96 ? 2.848 -1.923 1.319 1.00 89.75 96 LEU A O 1
ATOM 798 N N . ASP A 1 97 ? 2.393 -0.135 0.021 1.00 87.38 97 ASP A N 1
ATOM 799 C CA . ASP A 1 97 ? 2.551 0.887 1.058 1.00 87.38 97 ASP A CA 1
ATOM 800 C C . ASP A 1 97 ? 1.481 1.989 0.965 1.00 87.38 97 ASP A C 1
ATOM 802 O O . ASP A 1 97 ? 0.868 2.230 -0.079 1.00 87.38 97 ASP A O 1
ATOM 806 N N . PHE A 1 98 ? 1.241 2.675 2.077 1.00 85.38 98 PHE A N 1
ATOM 807 C CA . PHE A 1 98 ? 0.151 3.625 2.247 1.00 85.38 98 PHE A CA 1
ATOM 808 C C . PHE A 1 98 ? 0.621 4.819 3.062 1.00 85.38 98 PHE A C 1
ATOM 810 O O . PHE A 1 98 ? 1.077 4.667 4.187 1.00 85.38 98 PHE A O 1
ATOM 817 N N . ASN A 1 99 ? 0.401 6.020 2.538 1.00 82.31 99 ASN A N 1
ATOM 818 C CA . ASN A 1 99 ? 0.599 7.254 3.286 1.00 82.31 99 ASN A CA 1
ATOM 819 C C . ASN A 1 99 ? -0.735 7.989 3.359 1.00 82.31 99 ASN A C 1
ATOM 821 O O . ASN A 1 99 ? -1.435 8.103 2.354 1.00 82.31 99 ASN A O 1
ATOM 825 N N . ILE A 1 100 ? -1.106 8.477 4.540 1.00 81.38 100 ILE A N 1
ATOM 826 C CA . ILE A 1 100 ? -2.353 9.215 4.757 1.00 81.38 100 ILE A CA 1
ATOM 827 C C . ILE A 1 100 ? -2.041 10.470 5.561 1.00 81.38 100 ILE A C 1
ATOM 829 O O . ILE A 1 100 ? -1.430 10.388 6.630 1.00 81.38 100 ILE A O 1
ATOM 833 N N . GLU A 1 101 ? -2.549 11.597 5.067 1.00 81.56 101 GLU A N 1
ATOM 834 C CA . GLU A 1 101 ? -2.479 12.903 5.721 1.00 81.56 101 GLU A CA 1
ATOM 835 C C . GLU A 1 101 ? -2.911 12.835 7.186 1.00 81.56 101 GLU A C 1
ATOM 837 O O . GLU A 1 101 ? -3.909 12.195 7.546 1.00 81.56 101 GLU A O 1
ATOM 842 N N . LYS A 1 102 ? -2.185 13.545 8.051 1.00 81.56 102 LYS A N 1
ATOM 843 C CA . LYS A 1 102 ? -2.352 13.460 9.509 1.00 81.56 102 LYS A CA 1
ATOM 844 C C . LYS A 1 102 ? -3.794 13.710 9.965 1.00 81.56 102 LYS A C 1
ATOM 846 O O . LYS A 1 102 ? -4.325 12.934 10.762 1.00 81.56 102 LYS A O 1
ATOM 851 N N . ASP A 1 103 ? -4.445 14.742 9.436 1.00 80.81 103 ASP A N 1
ATOM 852 C CA . ASP A 1 103 ? -5.815 15.112 9.818 1.00 80.81 103 ASP A CA 1
ATOM 853 C C . ASP A 1 103 ? -6.860 14.109 9.308 1.00 80.81 103 ASP A C 1
ATOM 855 O O . ASP A 1 103 ? -7.881 13.856 9.956 1.00 80.81 103 ASP A O 1
ATOM 859 N N . GLN A 1 104 ? -6.604 13.477 8.159 1.00 84.25 104 GLN A N 1
ATOM 860 C CA . GLN A 1 104 ? -7.419 12.361 7.679 1.00 84.25 104 GLN A CA 1
ATOM 861 C C . GLN A 1 104 ? -7.243 11.147 8.582 1.00 84.25 104 GLN A C 1
ATOM 863 O O . GLN A 1 104 ? -8.238 10.599 9.052 1.00 84.25 104 GLN A O 1
ATOM 868 N N . LYS A 1 105 ? -6.000 10.797 8.920 1.00 87.56 105 LYS A N 1
ATOM 869 C CA . LYS A 1 105 ? -5.689 9.671 9.801 1.00 87.56 105 LYS A CA 1
ATOM 870 C C . LYS A 1 105 ? -6.394 9.777 11.157 1.00 87.56 105 LYS A C 1
ATOM 872 O O . LYS A 1 105 ? -6.933 8.780 11.623 1.00 87.56 105 LYS A O 1
ATOM 877 N N . ILE A 1 106 ? -6.484 10.969 11.759 1.00 87.56 106 ILE A N 1
ATOM 878 C CA . ILE A 1 106 ? -7.228 11.172 13.020 1.00 87.56 106 ILE A CA 1
ATOM 879 C C . ILE A 1 106 ? -8.702 10.762 12.874 1.00 87.56 106 ILE A C 1
ATOM 881 O O . ILE A 1 106 ? -9.204 9.969 13.672 1.00 87.56 106 ILE A O 1
ATOM 885 N N . ARG A 1 107 ? -9.389 11.247 11.830 1.00 87.75 107 ARG A N 1
ATOM 886 C CA . ARG A 1 107 ? -10.798 10.894 11.567 1.00 87.75 107 ARG A CA 1
ATOM 887 C C . ARG A 1 107 ? -10.973 9.395 11.335 1.00 87.75 107 ARG A C 1
ATOM 889 O O . ARG A 1 107 ? -11.930 8.796 11.818 1.00 87.75 107 ARG A O 1
ATOM 896 N N . LEU A 1 108 ? -10.031 8.792 10.623 1.00 90.88 108 LEU A N 1
ATOM 897 C CA . LEU A 1 108 ? -10.048 7.373 10.307 1.00 90.88 108 LEU A CA 1
ATOM 898 C C . LEU A 1 108 ? -9.797 6.476 11.528 1.00 90.88 108 LEU A C 1
ATOM 900 O O . LEU A 1 108 ? -10.415 5.417 11.647 1.00 90.88 108 LEU A O 1
ATOM 904 N N . ILE A 1 109 ? -8.948 6.909 12.464 1.00 92.44 109 ILE A N 1
ATOM 905 C CA . ILE A 1 109 ? -8.755 6.239 13.756 1.00 92.44 109 ILE A CA 1
ATOM 906 C C . ILE A 1 109 ? -10.048 6.291 14.576 1.00 92.44 109 ILE A C 1
ATOM 908 O O . ILE A 1 109 ? -10.445 5.282 15.157 1.00 92.44 109 ILE A O 1
ATOM 912 N N . ASP A 1 110 ? -10.745 7.428 14.607 1.00 91.19 110 ASP A N 1
ATOM 913 C CA . ASP A 1 110 ? -12.030 7.528 15.308 1.00 91.19 110 ASP A CA 1
ATOM 914 C C . ASP A 1 110 ? -13.105 6.621 14.700 1.00 91.19 110 ASP A C 1
ATOM 916 O O . ASP A 1 110 ? -13.894 6.010 15.428 1.00 91.19 110 ASP A O 1
ATOM 920 N N . ASP A 1 111 ? -13.118 6.488 13.377 1.00 90.88 111 ASP A N 1
ATOM 921 C CA . ASP A 1 111 ? -13.991 5.551 12.677 1.00 90.88 111 ASP A CA 1
ATOM 922 C C . ASP A 1 111 ? -13.649 4.094 12.999 1.00 90.88 111 ASP A C 1
ATOM 924 O O . ASP A 1 111 ? -14.555 3.318 13.313 1.00 90.88 111 ASP A O 1
ATOM 928 N N . LEU A 1 112 ? -12.360 3.735 13.008 1.00 93.50 112 LEU A N 1
ATOM 929 C CA . LEU A 1 112 ? -11.888 2.417 13.438 1.00 93.50 112 LEU A CA 1
ATOM 930 C C . LEU A 1 112 ? -12.342 2.110 14.870 1.00 93.50 112 LEU A C 1
ATOM 932 O O . LEU A 1 112 ? -12.884 1.036 15.119 1.00 93.50 112 LEU A O 1
ATOM 936 N N . ARG A 1 113 ? -12.199 3.061 15.801 1.00 92.75 113 ARG A N 1
ATOM 937 C CA . ARG A 1 113 ? -12.623 2.901 17.204 1.00 92.75 113 ARG A CA 1
ATOM 938 C C . ARG A 1 113 ? -14.122 2.639 17.345 1.00 92.75 113 ARG A C 1
ATOM 940 O O . ARG A 1 113 ? -14.523 1.899 18.236 1.00 92.75 113 ARG A O 1
ATOM 947 N N . LYS A 1 114 ? -14.949 3.269 16.504 1.00 91.62 114 LYS A N 1
ATOM 948 C CA . LYS A 1 114 ? -16.416 3.135 16.545 1.00 91.62 114 LYS A CA 1
ATOM 949 C C . LYS A 1 114 ? -16.914 1.876 15.843 1.00 91.62 114 LYS A C 1
ATOM 951 O O . LYS A 1 114 ? -17.885 1.276 16.293 1.00 91.62 114 LYS A O 1
ATOM 956 N N . LYS A 1 115 ? -16.310 1.533 14.705 1.00 91.19 115 LYS A N 1
ATOM 957 C CA . LYS A 1 115 ? -16.794 0.481 13.798 1.00 91.19 115 LYS A CA 1
ATOM 958 C C . LYS A 1 115 ? -16.084 -0.855 14.007 1.00 91.19 115 LYS A C 1
ATOM 960 O O . LYS A 1 115 ? -16.592 -1.865 13.533 1.00 91.19 115 LYS A O 1
ATOM 965 N N . GLU A 1 116 ? -14.915 -0.845 14.651 1.00 90.56 116 GLU A N 1
ATOM 966 C CA . GLU A 1 116 ? -14.005 -1.990 14.805 1.00 90.56 116 GLU A CA 1
ATOM 967 C C . GLU A 1 116 ? -13.657 -2.667 13.463 1.00 90.56 116 GLU A C 1
ATOM 969 O O . GLU A 1 116 ? -13.381 -3.861 13.404 1.00 90.56 116 GLU A O 1
ATOM 974 N N . LYS A 1 117 ? -13.688 -1.909 12.360 1.00 93.75 117 LYS A N 1
ATOM 975 C CA . LYS A 1 117 ? -13.325 -2.355 11.008 1.00 93.75 117 LYS A CA 1
ATOM 976 C C . LYS A 1 117 ? -12.962 -1.164 10.126 1.00 93.75 117 LYS A C 1
ATOM 978 O O . LYS A 1 117 ? -13.456 -0.057 10.345 1.00 93.75 117 LYS A O 1
ATOM 983 N N . ILE A 1 118 ? -12.164 -1.417 9.097 1.00 94.56 118 ILE A N 1
ATOM 984 C CA . ILE A 1 118 ? -11.807 -0.458 8.050 1.00 94.56 118 ILE A CA 1
ATOM 985 C C . ILE A 1 118 ? -12.528 -0.886 6.770 1.00 94.56 118 ILE A C 1
ATOM 987 O O . ILE A 1 118 ? -12.364 -2.015 6.322 1.00 94.56 118 ILE A O 1
ATOM 991 N N . ASP A 1 119 ? -13.336 -0.004 6.187 1.00 92.88 119 ASP A N 1
ATOM 992 C CA . ASP A 1 119 ? -13.934 -0.205 4.862 1.00 92.88 119 ASP A CA 1
ATOM 993 C C . ASP A 1 119 ? -13.077 0.533 3.836 1.00 92.88 119 ASP A C 1
ATOM 995 O O . ASP A 1 119 ? -13.160 1.755 3.716 1.00 92.88 119 ASP A O 1
ATOM 999 N N . THR A 1 120 ? -12.212 -0.205 3.141 1.00 92.56 120 THR A N 1
ATOM 1000 C CA . THR A 1 120 ? -11.265 0.403 2.202 1.00 92.56 120 THR A CA 1
ATOM 1001 C C . THR A 1 120 ? -11.970 0.917 0.949 1.00 92.56 120 THR A C 1
ATOM 1003 O O . THR A 1 120 ? -11.628 1.990 0.469 1.00 92.56 120 THR A O 1
ATOM 1006 N N . ASN A 1 121 ? -13.025 0.248 0.477 1.00 89.75 121 ASN A N 1
ATOM 1007 C CA . ASN A 1 121 ? -13.768 0.657 -0.719 1.00 89.75 121 ASN A CA 1
ATOM 1008 C C . ASN A 1 121 ? -14.422 2.031 -0.564 1.00 89.75 121 ASN A C 1
ATOM 1010 O O . ASN A 1 121 ? -14.405 2.833 -1.491 1.00 89.75 121 ASN A O 1
ATOM 1014 N N . SER A 1 122 ? -14.985 2.311 0.612 1.00 88.56 122 SER A N 1
ATOM 1015 C CA . SER A 1 122 ? -15.575 3.624 0.898 1.00 88.56 122 SER A CA 1
ATOM 1016 C C . SER A 1 122 ? -14.517 4.696 1.180 1.00 88.56 122 SER A C 1
ATOM 1018 O O . SER A 1 122 ? -14.761 5.883 0.976 1.00 88.56 122 SER A O 1
ATOM 1020 N N . LEU A 1 123 ? -13.350 4.288 1.682 1.00 87.88 123 LEU A N 1
ATOM 1021 C CA . LEU A 1 123 ? -12.311 5.187 2.170 1.00 87.88 123 LEU A CA 1
ATOM 1022 C C . LEU A 1 123 ? -11.402 5.696 1.053 1.00 87.88 123 LEU A C 1
ATOM 1024 O O . LEU A 1 123 ? -11.145 6.895 1.010 1.00 87.88 123 LEU A O 1
ATOM 1028 N N . LEU A 1 124 ? -10.958 4.832 0.137 1.00 87.94 124 LEU A N 1
ATOM 1029 C CA . LEU A 1 124 ? -10.035 5.206 -0.944 1.00 87.94 124 LEU A CA 1
ATOM 1030 C C . LEU A 1 124 ? -10.531 6.390 -1.789 1.00 87.94 124 LEU A C 1
ATOM 1032 O O . LEU A 1 124 ? -9.739 7.306 -2.008 1.00 87.94 124 LEU A O 1
ATOM 1036 N N . PRO A 1 125 ? -11.814 6.457 -2.204 1.00 86.88 125 PRO A N 1
ATOM 1037 C CA . PRO A 1 125 ? -12.323 7.599 -2.964 1.00 86.88 125 PRO A CA 1
ATOM 1038 C C . PRO A 1 125 ? -12.411 8.884 -2.131 1.00 86.88 125 PRO A C 1
ATOM 1040 O O . PRO A 1 125 ? -12.482 9.976 -2.686 1.00 86.88 125 PRO A O 1
ATOM 1043 N N . SER A 1 126 ? -12.436 8.766 -0.798 1.00 84.88 126 SER A N 1
ATOM 1044 C CA . SER A 1 126 ? -12.503 9.907 0.123 1.00 84.88 126 SER A CA 1
ATOM 1045 C C . SER A 1 126 ? -11.134 10.491 0.476 1.00 84.88 126 SER A C 1
ATOM 1047 O O . SER A 1 126 ? -11.077 11.565 1.075 1.00 84.88 126 SER A O 1
ATOM 1049 N N . LEU A 1 127 ? -10.046 9.798 0.118 1.00 81.62 127 LEU A N 1
ATOM 1050 C CA . LEU A 1 127 ? -8.688 10.262 0.365 1.00 81.62 127 LEU A CA 1
ATOM 1051 C C . LEU A 1 127 ? -8.391 11.462 -0.532 1.00 81.62 127 LEU A C 1
ATOM 1053 O O . LEU A 1 127 ? -8.278 11.351 -1.753 1.00 81.62 127 LEU A O 1
ATOM 1057 N N . THR A 1 128 ? -8.255 12.629 0.082 1.00 70.94 128 THR A N 1
ATOM 1058 C CA . THR A 1 128 ? -7.900 13.867 -0.616 1.00 70.94 128 THR A CA 1
ATOM 1059 C C . THR A 1 128 ? -6.443 14.205 -0.350 1.00 70.94 128 THR A C 1
ATOM 1061 O O . THR A 1 128 ? -5.929 13.947 0.735 1.00 70.94 128 THR A O 1
ATOM 1064 N N . LYS A 1 129 ? -5.755 14.802 -1.317 1.00 65.69 129 LYS A N 1
ATOM 1065 C CA . LYS A 1 129 ? -4.448 15.409 -1.051 1.00 65.69 129 LYS A CA 1
ATOM 1066 C C . LYS A 1 129 ? -4.664 16.827 -0.534 1.00 65.69 129 LYS A C 1
ATOM 1068 O O . LYS A 1 129 ? -5.550 17.505 -1.054 1.00 65.69 129 LYS A O 1
ATOM 1073 N N . ASP A 1 130 ? -3.868 17.272 0.433 1.00 52.66 130 ASP A N 1
ATOM 1074 C CA . ASP A 1 130 ? -3.691 18.711 0.626 1.00 52.66 130 ASP A CA 1
ATOM 1075 C C . ASP A 1 130 ? -2.884 19.259 -0.571 1.00 52.66 130 ASP A C 1
ATOM 1077 O O . ASP A 1 130 ? -2.121 18.522 -1.197 1.00 52.66 130 ASP A O 1
ATOM 1081 N N . GLU A 1 131 ? -3.090 20.508 -0.980 1.00 49.69 131 GLU A N 1
ATOM 1082 C CA . GLU A 1 131 ? -2.772 21.029 -2.332 1.00 49.69 131 GLU A CA 1
ATOM 1083 C C . GLU A 1 131 ? -1.290 20.929 -2.785 1.00 49.69 131 GLU A C 1
ATOM 1085 O O . GLU A 1 131 ? -0.959 21.202 -3.942 1.00 49.69 131 GLU A O 1
ATOM 1090 N N . ASN A 1 132 ? -0.381 20.481 -1.917 1.00 44.78 132 ASN A N 1
ATOM 1091 C CA . ASN A 1 132 ? 1.038 20.317 -2.203 1.00 44.78 132 ASN A CA 1
ATOM 1092 C C . ASN A 1 132 ? 1.349 18.907 -2.713 1.00 44.78 132 ASN A C 1
ATOM 1094 O O . ASN A 1 132 ? 1.662 17.993 -1.945 1.00 44.78 132 ASN A O 1
ATOM 1098 N N . GLU A 1 133 ? 1.327 18.715 -4.038 1.00 51.38 133 GLU A N 1
ATOM 1099 C CA . GLU A 1 133 ? 1.913 17.513 -4.624 1.00 51.38 133 GLU A CA 1
ATOM 1100 C C . GLU A 1 133 ? 3.409 17.423 -4.295 1.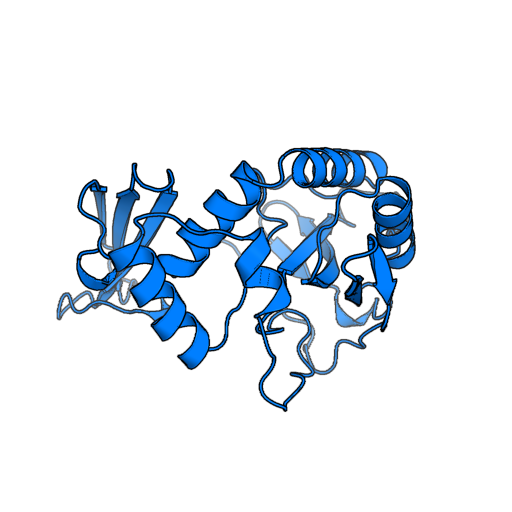00 51.38 133 GLU A C 1
ATOM 1102 O O . GLU A 1 133 ? 4.230 18.045 -4.960 1.00 51.38 133 GLU A O 1
ATOM 1107 N N . SER A 1 134 ? 3.769 16.659 -3.251 1.00 49.84 134 SER A N 1
ATOM 1108 C CA . SER A 1 134 ? 5.174 16.372 -2.958 1.00 49.84 134 SER A CA 1
ATOM 1109 C C . SER A 1 134 ? 5.847 15.830 -4.218 1.00 49.84 134 SER A C 1
ATOM 1111 O O . SER A 1 134 ? 5.422 14.824 -4.786 1.00 49.84 134 SER A O 1
ATOM 1113 N N . LEU A 1 135 ? 6.917 16.504 -4.643 1.00 46.50 135 LEU A N 1
ATOM 1114 C CA . LEU A 1 135 ? 7.781 16.082 -5.749 1.00 46.50 135 LEU A CA 1
ATOM 1115 C C . LEU A 1 135 ? 8.555 14.789 -5.423 1.00 46.50 135 LEU A C 1
ATOM 1117 O O . LEU A 1 135 ? 9.316 14.306 -6.261 1.00 46.50 135 LEU A O 1
ATOM 1121 N N . TYR A 1 136 ? 8.374 14.230 -4.219 1.00 52.59 136 TYR A N 1
ATOM 1122 C CA . TYR A 1 136 ? 8.911 12.942 -3.797 1.00 52.59 136 TYR A CA 1
ATOM 1123 C C . TYR A 1 136 ? 7.859 11.842 -3.990 1.00 52.59 136 TYR A C 1
ATOM 1125 O O . TYR A 1 136 ? 6.955 11.709 -3.166 1.00 52.59 136 TYR A O 1
ATOM 1133 N N . PRO A 1 137 ? 7.985 11.009 -5.040 1.00 51.06 137 PRO A N 1
ATOM 1134 C CA . PRO A 1 137 ? 6.933 10.072 -5.433 1.00 51.06 137 PRO A CA 1
ATOM 1135 C C . PRO A 1 137 ? 6.623 8.994 -4.380 1.00 51.06 137 PRO A C 1
ATOM 1137 O O . PRO A 1 137 ? 5.515 8.475 -4.352 1.00 51.06 137 PRO A O 1
ATOM 1140 N N . LEU A 1 138 ? 7.589 8.685 -3.505 1.00 54.19 138 LEU A N 1
ATOM 1141 C CA . LEU A 1 138 ? 7.469 7.685 -2.433 1.00 54.19 138 LEU A CA 1
ATOM 1142 C C . LEU A 1 138 ? 6.693 8.189 -1.205 1.00 54.19 138 LEU A C 1
ATOM 1144 O O . LEU A 1 138 ? 6.254 7.386 -0.396 1.00 54.19 138 LEU A O 1
ATOM 1148 N N . ASN A 1 139 ? 6.490 9.504 -1.089 1.00 57.62 139 ASN A N 1
ATOM 1149 C CA . ASN A 1 139 ? 5.771 10.128 0.025 1.00 57.62 139 ASN A CA 1
ATOM 1150 C C . ASN A 1 139 ? 4.465 10.747 -0.476 1.00 57.62 139 ASN A C 1
ATOM 1152 O O . ASN A 1 139 ? 4.031 11.791 0.012 1.00 57.62 139 ASN A O 1
ATOM 1156 N N . ASN A 1 140 ? 3.873 10.172 -1.526 1.00 63.59 140 ASN A N 1
ATOM 1157 C CA . ASN A 1 140 ? 2.565 10.623 -1.962 1.00 63.59 140 ASN A CA 1
ATOM 1158 C C . ASN A 1 140 ? 1.553 10.276 -0.876 1.00 63.59 140 ASN A C 1
ATOM 1160 O O . ASN A 1 140 ? 1.202 9.117 -0.679 1.00 63.59 140 ASN A O 1
ATOM 1164 N N . GLU A 1 141 ? 1.101 11.303 -0.174 1.00 73.06 141 GLU A N 1
ATOM 1165 C CA . GLU A 1 141 ? 0.025 11.169 0.790 1.00 73.06 141 GLU A CA 1
ATOM 1166 C C . GLU A 1 141 ? -1.304 10.947 0.066 1.00 73.06 141 GLU A C 1
ATOM 1168 O O . GLU A 1 141 ? -1.520 11.437 -1.052 1.00 73.06 141 GLU A O 1
ATOM 1173 N N . SER A 1 142 ? -2.189 10.192 0.714 1.00 78.06 142 SER A N 1
ATOM 1174 C CA . SER A 1 142 ? -3.544 9.899 0.252 1.00 78.06 142 SER A CA 1
ATOM 1175 C C . SER A 1 142 ? -3.599 9.098 -1.059 1.00 78.06 142 SER A C 1
ATOM 1177 O O . SER A 1 142 ? -4.522 9.269 -1.855 1.00 78.06 142 SER A O 1
ATOM 1179 N N . VAL A 1 143 ? -2.616 8.218 -1.296 1.00 85.81 143 VAL A N 1
ATOM 1180 C CA . VAL A 1 143 ? -2.599 7.269 -2.427 1.00 85.81 143 VAL A CA 1
ATOM 1181 C C . VAL A 1 143 ? -2.185 5.872 -1.968 1.00 85.81 143 VAL A C 1
ATOM 1183 O O . VAL A 1 143 ? -1.517 5.719 -0.944 1.00 85.81 143 VAL A O 1
ATOM 1186 N N . ILE A 1 144 ? -2.538 4.859 -2.760 1.00 89.38 144 ILE A N 1
ATOM 1187 C CA . ILE A 1 144 ? -2.039 3.489 -2.577 1.00 89.38 144 ILE A CA 1
ATOM 1188 C C . ILE A 1 144 ? -0.778 3.305 -3.401 1.00 89.38 144 ILE A C 1
ATOM 1190 O O . ILE A 1 144 ? -0.809 3.477 -4.621 1.00 89.38 144 ILE A O 1
ATOM 1194 N N . ASN A 1 145 ? 0.324 2.984 -2.735 1.00 88.38 145 ASN A N 1
ATOM 1195 C CA . ASN A 1 145 ? 1.635 2.917 -3.350 1.00 88.38 145 ASN A CA 1
ATOM 1196 C C . ASN A 1 145 ? 2.040 1.465 -3.619 1.00 88.38 145 ASN A C 1
ATOM 1198 O O . ASN A 1 145 ? 2.041 0.627 -2.723 1.00 88.38 145 ASN A O 1
ATOM 1202 N N . PHE A 1 146 ? 2.435 1.196 -4.860 1.00 91.81 146 PHE A N 1
ATOM 1203 C CA . PHE A 1 146 ? 3.053 -0.045 -5.305 1.00 91.81 146 PHE A CA 1
ATOM 1204 C C . PHE A 1 146 ? 4.530 0.231 -5.597 1.00 91.81 146 PHE A C 1
ATOM 1206 O O . PHE A 1 146 ? 4.855 0.943 -6.543 1.00 91.81 146 PHE A O 1
ATOM 1213 N N . HIS A 1 147 ? 5.429 -0.314 -4.789 1.00 88.75 147 HIS A N 1
ATOM 1214 C CA . HIS A 1 147 ? 6.878 -0.179 -4.855 1.00 88.75 147 HIS A CA 1
ATOM 1215 C C . HIS A 1 147 ? 7.522 -1.519 -5.213 1.00 88.75 147 HIS A C 1
ATOM 1217 O O . HIS A 1 147 ? 8.060 -2.230 -4.365 1.00 88.75 147 HIS A O 1
ATOM 1223 N N . TYR A 1 148 ? 7.500 -1.863 -6.495 1.00 91.19 148 TYR A N 1
ATOM 1224 C CA . TYR A 1 148 ? 8.218 -3.034 -6.982 1.00 91.19 148 TYR A CA 1
ATOM 1225 C C . TYR A 1 148 ? 9.720 -2.770 -7.027 1.00 91.19 148 TYR A C 1
ATOM 1227 O O . TYR A 1 148 ? 10.153 -1.649 -7.291 1.00 91.19 148 TYR A O 1
ATOM 1235 N N . LYS A 1 149 ? 10.534 -3.806 -6.816 1.00 89.06 149 LYS A N 1
ATOM 1236 C CA . LYS A 1 149 ? 11.998 -3.724 -6.907 1.00 89.06 149 LYS A CA 1
ATOM 1237 C C . LYS A 1 149 ? 12.505 -4.604 -8.042 1.00 89.06 149 LYS A C 1
ATOM 1239 O O . LYS A 1 149 ? 12.063 -5.737 -8.185 1.00 89.06 149 LYS A O 1
ATOM 1244 N N . PHE A 1 150 ? 13.452 -4.103 -8.827 1.00 89.50 150 PHE A N 1
ATOM 1245 C CA . PHE A 1 150 ? 14.130 -4.859 -9.881 1.00 89.50 150 PHE A CA 1
ATOM 1246 C C . PHE A 1 150 ? 15.632 -4.903 -9.586 1.00 89.50 150 PHE A C 1
ATOM 1248 O O . PHE A 1 150 ? 16.280 -3.854 -9.567 1.00 89.50 150 PHE A O 1
ATOM 1255 N N . ASN A 1 151 ? 16.180 -6.099 -9.340 1.00 88.88 151 ASN A N 1
ATOM 1256 C CA . ASN A 1 151 ? 17.592 -6.269 -8.994 1.00 88.88 151 ASN A CA 1
ATOM 1257 C C . ASN A 1 151 ? 18.475 -6.434 -10.237 1.00 88.88 151 ASN A C 1
ATOM 1259 O O . ASN A 1 151 ? 18.578 -7.533 -10.764 1.00 88.88 151 ASN A O 1
ATOM 1263 N N . VAL A 1 152 ? 19.190 -5.393 -10.659 1.00 87.56 152 VAL A N 1
ATOM 1264 C CA . VAL A 1 152 ? 20.091 -5.464 -11.828 1.00 87.56 152 VAL A CA 1
ATOM 1265 C C . VAL A 1 152 ? 21.358 -6.292 -11.591 1.00 87.56 152 VAL A C 1
ATOM 1267 O O . VAL A 1 152 ? 22.075 -6.582 -12.543 1.00 87.56 152 VAL A O 1
ATOM 1270 N N . TYR A 1 153 ? 21.677 -6.650 -10.342 1.00 83.12 153 TYR A N 1
ATOM 1271 C CA . TYR A 1 153 ? 22.849 -7.481 -10.043 1.00 83.12 153 TYR A CA 1
ATOM 1272 C C . TYR A 1 153 ? 22.589 -8.967 -10.319 1.00 83.12 153 TYR A C 1
ATOM 1274 O O . TYR A 1 153 ? 23.449 -9.661 -10.856 1.00 83.12 153 TYR A O 1
ATOM 1282 N N . GLU A 1 154 ? 21.401 -9.451 -9.957 1.00 74.81 154 GLU A N 1
ATOM 1283 C CA . GLU A 1 154 ? 20.992 -10.853 -10.128 1.00 74.81 154 GLU A CA 1
ATOM 1284 C C . GLU A 1 154 ? 20.188 -11.076 -11.414 1.00 74.81 154 GLU A C 1
ATOM 1286 O O . GLU A 1 154 ? 19.948 -12.218 -11.806 1.00 74.81 154 GLU A O 1
ATOM 1291 N N . ASN A 1 155 ? 19.771 -9.995 -12.079 1.00 78.81 155 ASN A N 1
ATOM 1292 C CA . ASN A 1 155 ? 18.874 -10.045 -13.219 1.00 78.81 155 ASN A CA 1
ATOM 1293 C C . ASN A 1 155 ? 19.514 -9.444 -14.479 1.00 78.81 155 ASN A C 1
ATOM 1295 O O . ASN A 1 155 ? 19.809 -8.253 -14.539 1.00 78.81 155 ASN A O 1
ATOM 1299 N N . ASN A 1 156 ? 19.661 -10.276 -15.513 1.00 80.88 156 ASN A N 1
ATOM 1300 C CA . ASN A 1 156 ? 20.144 -9.871 -16.839 1.00 80.88 156 ASN A CA 1
ATOM 1301 C C . ASN A 1 156 ? 19.006 -9.472 -17.800 1.00 80.88 156 ASN A C 1
ATOM 1303 O O . ASN A 1 156 ? 19.265 -9.184 -18.970 1.00 80.88 156 ASN A O 1
ATOM 1307 N N . ASN A 1 157 ? 17.748 -9.503 -17.351 1.00 84.62 157 ASN A N 1
ATOM 1308 C CA . ASN A 1 157 ? 16.603 -9.095 -18.157 1.00 84.62 157 ASN A CA 1
ATOM 1309 C C . ASN A 1 157 ? 16.567 -7.575 -18.349 1.00 84.62 157 ASN A C 1
ATOM 1311 O O . ASN A 1 157 ? 17.198 -6.800 -17.630 1.00 84.62 157 ASN A O 1
ATOM 1315 N N . THR A 1 158 ? 15.777 -7.139 -19.329 1.00 87.62 158 THR A N 1
ATOM 1316 C CA . THR A 1 158 ? 15.488 -5.714 -19.511 1.00 87.62 158 THR A CA 1
ATOM 1317 C C . THR A 1 158 ? 14.669 -5.199 -18.333 1.00 87.62 158 THR A C 1
ATOM 1319 O O . THR A 1 158 ? 13.693 -5.832 -17.934 1.00 87.62 158 THR A O 1
ATOM 1322 N N . ILE A 1 159 ? 15.058 -4.039 -17.802 1.00 88.88 159 ILE A N 1
ATOM 1323 C CA . ILE A 1 159 ? 14.318 -3.362 -16.737 1.00 88.88 159 ILE A CA 1
ATOM 1324 C C . ILE A 1 159 ? 12.900 -3.055 -17.252 1.00 88.88 159 ILE A C 1
ATOM 1326 O O . ILE A 1 159 ? 12.768 -2.394 -18.288 1.00 88.88 159 ILE A O 1
ATOM 1330 N N . PRO A 1 160 ? 11.844 -3.520 -16.566 1.00 90.75 160 PRO A N 1
ATOM 1331 C CA . PRO A 1 160 ? 10.471 -3.249 -16.967 1.00 90.75 160 PRO A CA 1
ATOM 1332 C C . PRO A 1 160 ? 10.136 -1.765 -16.828 1.00 90.75 160 PRO A C 1
ATOM 1334 O O . PRO A 1 160 ? 10.610 -1.096 -15.907 1.00 90.75 160 PRO A O 1
ATOM 1337 N N . LYS A 1 161 ? 9.271 -1.257 -17.711 1.00 90.88 161 LYS A N 1
ATOM 1338 C CA . LYS A 1 161 ? 8.706 0.089 -17.574 1.00 90.88 161 LYS A CA 1
ATOM 1339 C C . LYS A 1 161 ? 7.454 0.033 -16.714 1.00 90.88 161 LYS A C 1
ATOM 1341 O O . LYS A 1 161 ? 6.626 -0.864 -16.872 1.00 90.88 161 LYS A O 1
ATOM 1346 N N . ALA A 1 162 ? 7.238 1.050 -15.880 1.00 92.00 162 ALA A N 1
ATOM 1347 C CA . ALA A 1 162 ? 6.008 1.141 -15.086 1.00 92.00 162 ALA A CA 1
ATOM 1348 C C . ALA A 1 162 ? 4.743 1.194 -15.964 1.00 92.00 162 ALA A C 1
ATOM 1350 O O . ALA A 1 162 ? 3.686 0.734 -15.542 1.00 92.00 162 ALA A O 1
ATOM 1351 N N . SER A 1 163 ? 4.843 1.696 -17.201 1.00 93.81 163 SER A N 1
ATOM 1352 C CA . SER A 1 163 ? 3.731 1.694 -18.160 1.00 93.81 163 SER A CA 1
ATOM 1353 C C . SER A 1 163 ? 3.278 0.291 -18.548 1.00 93.81 163 SER A C 1
ATOM 1355 O O . SER A 1 163 ? 2.089 0.084 -18.769 1.00 93.81 163 SER A O 1
ATOM 1357 N N . ASP A 1 164 ? 4.211 -0.658 -18.631 1.00 95.25 164 ASP A N 1
ATOM 1358 C CA . ASP A 1 164 ? 3.910 -2.028 -19.042 1.00 95.25 164 ASP A CA 1
ATOM 1359 C C . ASP A 1 164 ? 3.161 -2.743 -17.911 1.00 95.25 164 ASP A C 1
ATOM 1361 O O . ASP A 1 164 ? 2.097 -3.310 -18.139 1.00 95.25 164 ASP A O 1
ATOM 1365 N N . ILE A 1 165 ? 3.632 -2.570 -16.671 1.00 96.00 165 ILE A N 1
ATOM 1366 C CA . ILE A 1 165 ? 2.938 -3.043 -15.465 1.00 96.00 165 ILE A CA 1
ATOM 1367 C C . ILE A 1 165 ? 1.543 -2.406 -15.332 1.00 96.00 165 ILE A C 1
ATOM 1369 O O . ILE A 1 165 ? 0.569 -3.089 -15.019 1.00 96.00 165 ILE A O 1
ATOM 1373 N N . LEU A 1 166 ? 1.408 -1.101 -15.596 1.00 96.75 166 LEU A N 1
ATOM 1374 C CA . LEU A 1 166 ? 0.104 -0.434 -15.565 1.00 96.75 166 LEU A CA 1
ATOM 1375 C C . LEU A 1 166 ? -0.874 -1.030 -16.591 1.00 96.75 166 LEU A C 1
ATOM 1377 O O . LEU A 1 166 ? -2.070 -1.107 -16.315 1.00 96.75 166 LEU A O 1
ATOM 1381 N N . ASN A 1 167 ? -0.393 -1.428 -17.771 1.00 97.12 167 ASN A N 1
ATOM 1382 C CA . ASN A 1 167 ? -1.239 -2.046 -18.790 1.00 97.12 167 ASN A CA 1
ATOM 1383 C C . ASN A 1 167 ? -1.741 -3.424 -18.349 1.00 97.12 167 ASN A C 1
ATOM 1385 O O . ASN A 1 167 ? -2.934 -3.684 -18.484 1.00 97.12 167 ASN A O 1
ATOM 1389 N N . ASP A 1 168 ? -0.893 -4.242 -17.724 1.00 97.62 168 ASP A N 1
ATOM 1390 C CA . ASP A 1 168 ? -1.325 -5.520 -17.143 1.00 97.62 168 ASP A CA 1
ATOM 1391 C C . ASP A 1 168 ? -2.434 -5.320 -16.099 1.00 97.62 168 ASP A C 1
ATOM 1393 O O . ASP A 1 168 ? -3.450 -6.020 -16.092 1.00 97.62 168 ASP A O 1
ATOM 1397 N N . PHE A 1 169 ? -2.296 -4.297 -15.253 1.00 97.19 169 PHE A N 1
ATOM 1398 C CA . PHE A 1 169 ? -3.344 -3.946 -14.302 1.00 97.19 169 PHE A CA 1
ATOM 1399 C C . PHE A 1 169 ? -4.643 -3.492 -14.976 1.00 97.19 169 PHE A C 1
ATOM 1401 O O . PHE A 1 169 ? -5.723 -3.917 -14.555 1.00 97.19 169 PHE A O 1
ATOM 1408 N N . LYS A 1 170 ? -4.568 -2.674 -16.033 1.00 96.81 170 LYS A N 1
ATOM 1409 C CA . LYS A 1 170 ? -5.748 -2.264 -16.816 1.00 96.81 170 LYS A CA 1
ATOM 1410 C C . LYS A 1 170 ? -6.479 -3.462 -17.414 1.00 96.81 170 LYS A C 1
ATOM 1412 O O . LYS A 1 170 ? -7.705 -3.521 -17.350 1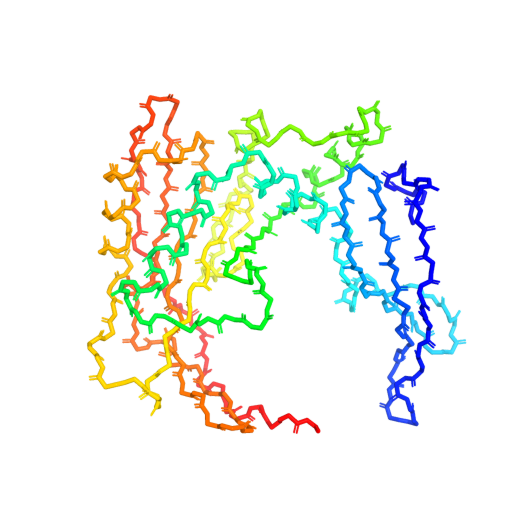.00 96.81 170 LYS A O 1
ATOM 1417 N N . GLU A 1 171 ? -5.739 -4.419 -17.966 1.00 97.31 171 GLU A N 1
ATOM 1418 C CA . GLU A 1 171 ? -6.302 -5.640 -18.549 1.00 97.31 171 GLU A CA 1
ATOM 1419 C C . GLU A 1 171 ? -6.978 -6.521 -17.492 1.00 97.31 171 GLU A C 1
ATOM 1421 O O . GLU A 1 171 ? -8.036 -7.098 -17.751 1.00 97.31 171 GLU A O 1
ATOM 1426 N N . SER A 1 172 ? -6.415 -6.566 -16.282 1.00 96.88 172 SER A N 1
ATOM 1427 C CA . SER A 1 172 ? -6.941 -7.372 -15.178 1.00 96.88 172 SER A CA 1
ATOM 1428 C C . SER A 1 172 ? -8.231 -6.832 -14.542 1.00 96.88 172 SER A C 1
ATOM 1430 O O . SER A 1 172 ? -8.992 -7.606 -13.964 1.00 96.88 172 SER A O 1
ATOM 1432 N N . LYS A 1 173 ? -8.493 -5.517 -14.644 1.00 95.75 173 LYS A N 1
ATOM 1433 C CA . LYS A 1 173 ? -9.672 -4.832 -14.068 1.00 95.75 173 LYS A CA 1
ATOM 1434 C C . LYS A 1 173 ? -9.864 -5.047 -12.556 1.00 95.75 173 LYS A C 1
ATOM 1436 O O . LYS A 1 173 ? -10.993 -5.058 -12.072 1.00 95.75 173 LYS A O 1
ATOM 1441 N N . VAL A 1 174 ? -8.770 -5.216 -11.810 1.00 95.75 174 VAL A N 1
ATOM 1442 C CA . VAL A 1 174 ? -8.808 -5.491 -10.358 1.00 95.75 174 VAL A CA 1
ATOM 1443 C C . VAL A 1 174 ? -8.846 -4.246 -9.473 1.00 95.75 174 VAL A C 1
ATOM 1445 O O . VAL A 1 174 ? -9.131 -4.358 -8.285 1.00 95.75 174 VAL A O 1
ATOM 1448 N N . PHE A 1 175 ? -8.546 -3.064 -10.016 1.00 95.31 175 PHE A N 1
ATOM 1449 C CA . PHE A 1 175 ? -8.542 -1.830 -9.233 1.00 95.31 175 PHE A CA 1
ATOM 1450 C C . PHE A 1 175 ? -9.957 -1.302 -8.978 1.00 95.31 175 PHE A C 1
ATOM 1452 O O . PHE A 1 175 ? -10.761 -1.170 -9.901 1.00 95.31 175 PHE A O 1
ATOM 1459 N N . GLY A 1 176 ? -10.225 -0.939 -7.722 1.00 93.81 176 GLY A N 1
ATOM 1460 C CA . GLY A 1 176 ? -11.387 -0.141 -7.333 1.00 93.81 176 GLY A CA 1
ATOM 1461 C C . GLY A 1 176 ? -11.146 1.363 -7.490 1.00 93.81 176 GLY A C 1
ATOM 1462 O O . GLY A 1 176 ? -10.031 1.804 -7.775 1.00 93.81 176 GLY A O 1
ATOM 1463 N N . GLU A 1 177 ? -12.188 2.160 -7.259 1.00 94.62 177 GLU A N 1
ATOM 1464 C CA . GLU A 1 177 ? -12.104 3.623 -7.290 1.00 94.62 177 GLU A CA 1
ATOM 1465 C C . GLU A 1 177 ? -11.058 4.150 -6.290 1.00 94.62 177 GLU A C 1
ATOM 1467 O O . GLU A 1 177 ? -11.042 3.747 -5.125 1.00 94.62 177 GLU A O 1
ATOM 1472 N N . GLY A 1 178 ? -10.175 5.047 -6.735 1.00 91.94 178 GLY A N 1
ATOM 1473 C CA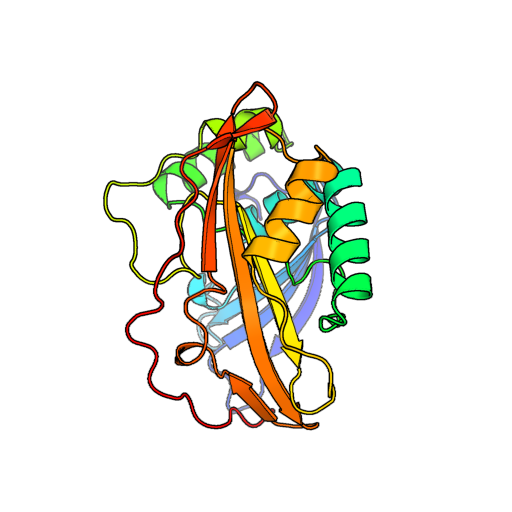 . GLY A 1 178 ? -9.128 5.608 -5.879 1.00 91.94 178 GLY A CA 1
ATOM 1474 C C . GLY A 1 178 ? -7.952 6.221 -6.637 1.00 91.94 178 GLY A C 1
ATOM 1475 O O . GLY A 1 178 ? -7.916 6.235 -7.871 1.00 91.94 178 GLY A O 1
ATOM 1476 N N . LYS A 1 179 ? -6.975 6.730 -5.879 1.00 90.19 179 LYS A N 1
ATOM 1477 C CA . LYS A 1 179 ? -5.710 7.274 -6.391 1.00 90.19 179 LYS A CA 1
ATOM 1478 C C . LYS A 1 179 ? -4.562 6.328 -6.053 1.00 90.19 179 LYS A C 1
ATOM 1480 O O . LYS A 1 179 ? -4.412 5.888 -4.913 1.00 90.19 179 LYS A O 1
ATOM 1485 N N . TYR A 1 180 ? -3.741 6.048 -7.053 1.00 91.50 180 TYR A N 1
ATOM 1486 C CA . TYR A 1 180 ? -2.728 5.007 -7.005 1.00 91.50 180 TYR A CA 1
ATOM 1487 C C . TYR A 1 180 ? -1.397 5.534 -7.514 1.00 91.50 180 TYR A C 1
ATOM 1489 O O . TYR A 1 180 ? -1.339 6.369 -8.422 1.00 91.50 180 TYR A O 1
ATOM 1497 N N . PHE A 1 181 ? -0.324 5.013 -6.940 1.00 90.19 181 PHE A N 1
ATOM 1498 C CA . PHE A 1 181 ? 1.034 5.285 -7.356 1.00 90.19 181 PHE A CA 1
ATOM 1499 C C . PHE A 1 181 ? 1.767 3.970 -7.598 1.00 90.19 181 PHE A C 1
ATOM 1501 O O . PHE A 1 181 ? 1.746 3.075 -6.764 1.00 90.19 181 PHE A O 1
ATOM 1508 N N . LEU A 1 182 ? 2.417 3.857 -8.747 1.00 91.12 182 LEU A N 1
ATOM 1509 C CA . LEU A 1 182 ? 3.185 2.698 -9.165 1.00 91.12 182 LEU A CA 1
ATOM 1510 C C . LEU A 1 182 ? 4.632 3.115 -9.385 1.00 91.12 182 LEU A C 1
ATOM 1512 O O . LEU A 1 182 ? 4.922 4.021 -10.169 1.00 91.12 182 LEU A O 1
ATOM 1516 N N . ASN A 1 183 ? 5.541 2.413 -8.728 1.00 88.44 183 ASN A N 1
ATOM 1517 C CA . ASN A 1 183 ? 6.964 2.626 -8.829 1.00 88.44 183 ASN A CA 1
ATOM 1518 C C . ASN A 1 183 ? 7.734 1.322 -9.022 1.00 88.44 183 ASN A C 1
ATOM 1520 O O . ASN A 1 183 ? 7.483 0.330 -8.344 1.00 88.44 183 ASN A O 1
ATOM 1524 N N . ILE A 1 184 ? 8.717 1.367 -9.922 1.00 89.50 184 ILE A N 1
ATOM 1525 C CA . ILE A 1 184 ? 9.738 0.331 -10.072 1.00 89.50 184 ILE A CA 1
ATOM 1526 C C . ILE A 1 184 ? 11.074 0.905 -9.590 1.00 89.50 184 ILE A C 1
ATOM 1528 O O . ILE A 1 184 ? 11.681 1.774 -10.222 1.00 89.50 184 ILE A O 1
ATOM 1532 N N . GLN A 1 185 ? 11.537 0.423 -8.445 1.00 86.31 185 GLN A N 1
ATOM 1533 C CA . GLN A 1 185 ? 12.835 0.742 -7.872 1.00 86.31 185 GLN A CA 1
ATOM 1534 C C . GLN A 1 185 ? 13.898 -0.159 -8.492 1.00 86.31 185 GLN A C 1
ATOM 1536 O O . GLN A 1 185 ? 13.954 -1.358 -8.225 1.00 86.31 185 GLN A O 1
ATOM 1541 N N . VAL A 1 186 ? 14.774 0.427 -9.302 1.00 86.31 186 VAL A N 1
ATOM 1542 C CA . VAL A 1 186 ? 15.944 -0.281 -9.822 1.00 86.31 186 VAL A CA 1
ATOM 1543 C C . VAL A 1 186 ? 17.014 -0.300 -8.738 1.00 86.31 186 VAL A C 1
ATOM 1545 O O . VAL A 1 186 ? 17.467 0.755 -8.279 1.00 86.31 186 VAL A O 1
ATOM 1548 N N . VAL A 1 187 ? 17.402 -1.497 -8.316 1.00 85.38 187 VAL A N 1
ATOM 1549 C CA . VAL A 1 187 ? 18.388 -1.710 -7.258 1.00 85.38 187 VAL A CA 1
ATOM 1550 C C . VAL A 1 187 ? 19.504 -2.618 -7.746 1.00 85.38 187 VAL A C 1
ATOM 1552 O O . VAL A 1 187 ? 19.282 -3.508 -8.554 1.00 85.38 187 VAL A O 1
ATOM 1555 N N . SER A 1 188 ? 20.711 -2.409 -7.241 1.00 83.25 188 SER A N 1
ATOM 1556 C CA . SER A 1 188 ? 21.791 -3.390 -7.308 1.00 83.25 188 SER A CA 1
ATOM 1557 C C . SER A 1 188 ? 21.954 -3.965 -5.909 1.00 83.25 188 SER A C 1
ATOM 1559 O O . SER A 1 188 ? 22.576 -3.328 -5.055 1.00 83.25 188 SER A O 1
ATOM 1561 N N . TYR A 1 189 ? 21.349 -5.126 -5.667 1.00 76.88 189 TYR A N 1
ATOM 1562 C CA . TYR A 1 189 ? 21.461 -5.853 -4.408 1.00 76.88 189 TYR A CA 1
ATOM 1563 C C . TYR A 1 189 ? 22.536 -6.931 -4.541 1.00 76.88 189 TYR A C 1
ATOM 1565 O O . TYR A 1 189 ? 22.398 -7.852 -5.343 1.00 76.88 189 TYR A O 1
ATOM 1573 N N . LYS A 1 190 ? 23.609 -6.813 -3.756 1.00 77.94 190 LYS A N 1
ATOM 1574 C CA . LYS A 1 190 ? 24.676 -7.814 -3.654 1.00 77.94 190 LYS A CA 1
ATOM 1575 C C . LYS A 1 190 ? 24.891 -8.127 -2.185 1.00 77.94 190 LYS A C 1
ATOM 1577 O O . LYS A 1 190 ? 25.475 -7.276 -1.524 1.00 77.94 190 LYS A O 1
ATOM 1582 N N . GLN A 1 191 ? 24.444 -9.316 -1.760 1.00 63.44 191 GLN A N 1
ATOM 1583 C CA . GLN A 1 191 ? 24.559 -10.015 -0.460 1.00 63.44 191 GLN A CA 1
ATOM 1584 C C . GLN A 1 191 ? 24.505 -9.163 0.832 1.00 63.44 191 GLN A C 1
ATOM 1586 O O . GLN A 1 191 ? 23.664 -9.452 1.672 1.00 63.44 191 GLN A O 1
ATOM 1591 N N . ASP A 1 192 ? 25.276 -8.077 0.938 1.00 63.53 192 ASP A N 1
ATOM 1592 C CA . ASP A 1 192 ? 25.396 -7.178 2.098 1.00 63.53 192 ASP A CA 1
ATOM 1593 C C . ASP A 1 192 ? 25.282 -5.674 1.746 1.00 63.53 192 ASP A C 1
ATOM 1595 O O . ASP A 1 192 ? 25.584 -4.802 2.563 1.00 63.53 192 ASP A O 1
ATOM 1599 N N . SER A 1 193 ? 24.895 -5.330 0.512 1.00 68.31 193 SER A N 1
ATOM 1600 C CA . SER A 1 193 ? 24.751 -3.938 0.070 1.00 68.31 193 SER A CA 1
ATOM 1601 C C . SER A 1 193 ? 23.605 -3.763 -0.920 1.00 68.31 193 SER A C 1
ATOM 1603 O O . SER A 1 193 ? 23.432 -4.561 -1.845 1.00 68.31 193 SER A O 1
ATOM 1605 N N . VAL A 1 194 ? 22.855 -2.674 -0.752 1.00 72.25 194 VAL A N 1
ATOM 1606 C CA . VAL A 1 194 ? 21.854 -2.213 -1.716 1.00 72.25 194 VAL A CA 1
ATOM 1607 C C . VAL A 1 194 ? 22.246 -0.835 -2.236 1.00 72.25 194 VAL A C 1
ATOM 1609 O O . VAL A 1 194 ? 22.521 0.085 -1.468 1.00 72.25 194 VAL A O 1
ATOM 1612 N N . THR A 1 195 ? 22.284 -0.691 -3.559 1.00 75.12 195 THR A N 1
ATOM 1613 C CA . THR A 1 195 ? 22.411 0.615 -4.221 1.00 75.12 195 THR A CA 1
ATOM 1614 C C . THR A 1 195 ? 21.146 0.892 -5.014 1.00 75.12 195 THR A C 1
ATOM 1616 O O . THR A 1 195 ? 20.763 0.083 -5.856 1.00 75.12 195 THR A O 1
ATOM 1619 N N . TYR A 1 196 ? 20.510 2.036 -4.769 1.00 72.31 196 TYR A N 1
ATOM 1620 C CA . TYR A 1 196 ? 19.325 2.476 -5.505 1.00 72.31 196 TYR A CA 1
ATOM 1621 C C . TYR A 1 196 ? 19.742 3.336 -6.702 1.00 72.31 196 TYR A C 1
ATOM 1623 O O . TYR A 1 196 ? 20.410 4.355 -6.534 1.00 72.31 196 TYR A O 1
ATOM 1631 N N . LEU A 1 197 ? 19.311 2.956 -7.905 1.00 69.50 197 LEU A N 1
ATOM 1632 C CA . LEU A 1 197 ? 19.653 3.622 -9.173 1.00 69.50 197 LEU A CA 1
ATOM 1633 C C . LEU A 1 197 ? 18.520 4.548 -9.662 1.00 69.50 197 LEU A C 1
ATOM 1635 O O . LEU A 1 197 ? 18.319 4.755 -10.852 1.00 69.50 197 LEU A O 1
ATOM 1639 N N . GLY A 1 198 ? 17.722 5.074 -8.728 1.00 59.66 198 GLY A N 1
ATOM 1640 C CA . GLY A 1 198 ? 16.395 5.633 -9.006 1.00 59.66 198 GLY A CA 1
ATOM 1641 C C . GLY A 1 198 ? 16.336 6.930 -9.825 1.00 59.66 198 GLY A C 1
ATOM 1642 O O . GLY A 1 198 ? 15.260 7.240 -10.329 1.00 59.66 198 GLY A O 1
ATOM 1643 N N . GLU A 1 199 ? 17.426 7.693 -9.956 1.00 58.78 199 GLU A N 1
ATOM 1644 C CA . GLU A 1 199 ? 17.447 8.901 -10.808 1.00 58.78 199 GLU A CA 1
ATOM 1645 C C . GLU A 1 199 ? 17.610 8.571 -12.300 1.00 58.78 199 GLU A C 1
ATOM 1647 O O . GLU A 1 199 ? 17.235 9.383 -13.144 1.00 58.78 199 GLU A O 1
ATOM 1652 N N . ASP A 1 200 ? 18.086 7.367 -12.630 1.00 62.59 200 ASP A N 1
ATOM 1653 C CA . ASP A 1 200 ? 18.367 6.966 -14.011 1.00 62.59 200 ASP A CA 1
ATOM 1654 C C . ASP A 1 200 ? 17.105 6.494 -14.771 1.00 62.59 200 ASP A C 1
ATOM 1656 O O . ASP A 1 200 ? 17.172 6.276 -15.978 1.00 62.59 200 ASP A O 1
ATOM 1660 N N . TYR A 1 201 ? 15.949 6.371 -14.092 1.00 73.00 201 TYR A N 1
ATOM 1661 C CA . TYR A 1 201 ? 14.710 5.788 -14.646 1.00 73.00 201 TYR A CA 1
ATOM 1662 C C . TYR A 1 201 ? 13.437 6.574 -14.254 1.00 73.00 201 TYR A C 1
ATOM 1664 O O . TYR A 1 201 ? 12.599 6.083 -13.487 1.00 73.00 201 TYR A O 1
ATOM 1672 N N . PRO A 1 202 ? 13.258 7.824 -14.721 1.00 68.31 202 PRO A N 1
ATOM 1673 C CA . PRO A 1 202 ? 12.090 8.645 -14.385 1.00 68.31 202 PRO A CA 1
ATOM 1674 C C . PRO A 1 202 ? 10.752 8.041 -14.846 1.00 68.31 202 PRO A C 1
ATOM 1676 O O . PRO A 1 202 ? 9.734 8.244 -14.189 1.00 68.31 202 PRO A O 1
ATOM 1679 N N . GLU A 1 203 ? 10.744 7.265 -15.929 1.00 78.25 203 GLU A N 1
ATOM 1680 C CA . GLU A 1 203 ? 9.579 6.553 -16.466 1.00 78.25 203 GLU A CA 1
ATOM 1681 C C . GLU A 1 203 ? 9.009 5.484 -15.524 1.00 78.25 203 GLU A C 1
ATOM 1683 O O . GLU A 1 203 ? 7.886 5.022 -15.723 1.00 78.25 203 GLU A O 1
ATOM 1688 N N . ASN A 1 204 ? 9.744 5.136 -14.467 1.00 85.69 204 ASN A N 1
ATOM 1689 C CA . ASN A 1 204 ? 9.358 4.123 -13.494 1.00 85.69 204 ASN A CA 1
ATOM 1690 C C . ASN A 1 204 ? 8.506 4.662 -12.342 1.00 85.69 204 ASN A C 1
ATOM 1692 O O . ASN A 1 204 ? 8.415 4.007 -11.311 1.00 85.69 204 ASN A O 1
ATOM 1696 N N . ASN A 1 205 ? 7.911 5.848 -12.469 1.00 86.25 205 ASN A N 1
ATOM 1697 C CA . ASN A 1 205 ? 7.023 6.426 -11.460 1.00 86.25 205 ASN A CA 1
ATOM 1698 C C . ASN A 1 205 ? 5.743 6.890 -12.148 1.00 86.25 205 ASN A C 1
ATOM 1700 O O . ASN A 1 205 ? 5.778 7.840 -12.932 1.00 86.25 205 ASN A O 1
ATOM 1704 N N . ILE A 1 206 ? 4.617 6.248 -11.858 1.00 89.88 206 ILE A N 1
ATOM 1705 C CA . ILE A 1 206 ? 3.327 6.588 -12.451 1.00 89.88 206 ILE A CA 1
ATOM 1706 C C . ILE A 1 206 ? 2.305 6.836 -11.355 1.00 89.88 206 ILE A C 1
ATOM 1708 O O . ILE A 1 206 ? 2.059 5.979 -10.517 1.00 89.88 206 ILE A O 1
ATOM 1712 N N . LEU A 1 207 ? 1.675 8.002 -11.404 1.00 89.12 207 LEU A N 1
ATOM 1713 C CA . LEU A 1 207 ? 0.487 8.325 -10.629 1.00 89.12 207 LEU A CA 1
ATOM 1714 C C . LEU A 1 207 ? -0.737 8.200 -11.531 1.00 89.12 207 LEU A C 1
ATOM 1716 O O . LEU A 1 207 ? -0.692 8.641 -12.678 1.00 89.12 207 LEU A O 1
ATOM 1720 N N . PHE A 1 208 ? -1.821 7.620 -11.033 1.00 92.06 208 PHE A N 1
ATOM 1721 C CA . PHE A 1 208 ? -3.066 7.494 -11.785 1.00 92.06 208 PHE A CA 1
ATOM 1722 C C . PHE A 1 208 ? -4.279 7.455 -10.856 1.00 92.06 208 PHE A C 1
ATOM 1724 O O . PHE A 1 208 ? -4.166 7.220 -9.652 1.00 92.06 208 PHE A O 1
ATOM 1731 N N . VAL A 1 209 ? -5.451 7.701 -11.431 1.00 92.56 209 VAL A N 1
ATOM 1732 C CA . VAL A 1 209 ? -6.749 7.607 -10.761 1.00 92.56 209 VAL A CA 1
ATOM 1733 C C . VAL A 1 209 ? -7.564 6.523 -11.450 1.00 92.56 209 VAL A C 1
ATOM 1735 O O . VAL A 1 209 ? -7.539 6.419 -12.674 1.00 92.56 209 VAL A O 1
ATOM 1738 N N . VAL A 1 210 ? -8.300 5.728 -10.682 1.00 95.19 210 VAL A N 1
ATOM 1739 C CA . VAL A 1 210 ? -9.316 4.813 -11.211 1.00 95.19 210 VAL A CA 1
ATOM 1740 C C . VAL A 1 210 ? -10.676 5.353 -10.801 1.00 95.19 210 VAL A C 1
ATOM 1742 O O . VAL A 1 210 ? -10.910 5.628 -9.624 1.00 95.19 210 VAL A O 1
ATOM 1745 N N . GLY A 1 211 ? -11.546 5.576 -11.783 1.00 94.25 211 GLY A N 1
ATOM 1746 C CA . GLY A 1 211 ? -12.910 6.039 -11.554 1.00 94.25 211 GLY A CA 1
ATOM 1747 C C . GLY A 1 211 ? -13.831 4.919 -11.075 1.00 94.25 211 GLY A C 1
ATOM 1748 O O . GLY A 1 211 ? -13.506 3.737 -11.151 1.00 94.25 211 GLY A O 1
ATOM 1749 N N . LYS A 1 212 ? -15.036 5.288 -10.635 1.00 92.69 212 LYS A N 1
ATOM 1750 C CA . LYS A 1 212 ? -16.092 4.338 -10.246 1.00 92.69 212 LYS A CA 1
ATOM 1751 C C . LYS A 1 212 ? -16.498 3.347 -11.349 1.00 92.69 212 LYS A C 1
ATOM 1753 O O . LYS A 1 212 ? -17.023 2.278 -11.059 1.00 92.69 212 LYS A O 1
ATOM 1758 N N . ASP A 1 213 ? -16.287 3.712 -12.608 1.00 93.81 213 ASP A N 1
ATOM 1759 C CA . ASP A 1 213 ? -16.500 2.869 -13.788 1.00 93.81 213 ASP A CA 1
ATOM 1760 C C . ASP A 1 213 ? -15.347 1.885 -14.058 1.00 93.81 213 ASP A C 1
ATOM 1762 O O . ASP A 1 213 ? -15.446 1.074 -14.975 1.00 93.81 213 ASP A O 1
ATOM 1766 N N . GLY A 1 214 ? -14.272 1.937 -13.264 1.00 93.25 214 GLY A N 1
ATOM 1767 C CA . GLY A 1 214 ? -13.048 1.163 -13.474 1.00 93.25 214 GLY A CA 1
ATOM 1768 C C . GLY A 1 214 ? -12.110 1.774 -14.519 1.00 93.25 214 GLY A C 1
ATOM 1769 O O . GLY A 1 214 ? -11.071 1.188 -14.819 1.00 93.25 214 GLY A O 1
ATOM 1770 N N . GLU A 1 215 ? -12.442 2.946 -15.072 1.00 96.12 215 GLU A N 1
ATOM 1771 C CA . GLU A 1 215 ? -11.615 3.607 -16.080 1.00 96.12 215 GLU A CA 1
ATOM 1772 C C . GLU A 1 215 ? -10.413 4.304 -15.443 1.00 96.12 215 GLU A C 1
ATOM 1774 O O . GLU A 1 215 ? -10.528 5.020 -14.443 1.00 96.12 215 GLU A O 1
ATOM 1779 N N . PHE A 1 216 ? -9.251 4.142 -16.072 1.00 96.25 216 PHE A N 1
ATOM 1780 C CA . PHE A 1 216 ? -8.003 4.757 -15.635 1.00 96.25 216 PHE A CA 1
ATOM 1781 C C . PHE A 1 216 ? -7.893 6.168 -16.210 1.00 96.25 216 PHE A C 1
ATOM 1783 O O . PHE A 1 216 ? -7.996 6.377 -17.419 1.00 96.25 216 PHE A O 1
ATOM 1790 N N . ARG A 1 217 ? -7.645 7.145 -15.342 1.00 94.06 217 ARG A N 1
ATOM 1791 C CA . ARG A 1 217 ? -7.643 8.580 -15.640 1.00 94.06 217 ARG A CA 1
ATOM 1792 C C . ARG A 1 217 ? -6.429 9.252 -15.007 1.00 94.06 217 ARG A C 1
ATOM 1794 O O . ARG A 1 217 ? -5.748 8.665 -14.168 1.00 94.06 217 ARG A O 1
ATOM 1801 N N . ASP A 1 218 ? -6.150 10.480 -15.442 1.00 89.38 218 ASP A N 1
ATOM 1802 C CA . ASP A 1 218 ? -5.097 11.342 -14.885 1.00 89.38 218 ASP A CA 1
ATOM 1803 C C . ASP A 1 218 ? -3.731 10.653 -14.727 1.00 89.38 218 ASP A C 1
ATOM 1805 O O . ASP A 1 218 ? -3.016 10.863 -13.748 1.00 89.38 218 ASP A O 1
ATOM 1809 N N . ILE A 1 219 ? -3.365 9.820 -15.708 1.00 91.94 219 ILE A N 1
ATOM 1810 C CA . ILE A 1 219 ? -2.110 9.066 -15.707 1.00 91.94 219 ILE A CA 1
ATOM 1811 C C . ILE A 1 219 ? -0.950 10.035 -15.942 1.00 91.94 219 ILE A C 1
ATOM 1813 O O . ILE A 1 219 ? -0.855 10.668 -16.995 1.00 91.94 219 ILE A O 1
ATOM 1817 N N . ARG A 1 220 ? -0.048 10.136 -14.967 1.00 87.81 220 ARG A N 1
ATOM 1818 C CA . ARG A 1 220 ? 1.109 11.034 -14.988 1.00 87.81 220 ARG A CA 1
ATOM 1819 C C . ARG A 1 220 ? 2.378 10.257 -14.692 1.00 87.81 220 ARG A C 1
ATOM 1821 O O . ARG A 1 220 ? 2.477 9.598 -13.662 1.00 87.81 220 ARG A O 1
ATOM 1828 N N . THR A 1 221 ? 3.379 10.404 -15.551 1.00 87.12 221 THR A N 1
ATOM 1829 C CA . THR A 1 221 ? 4.745 9.981 -15.235 1.00 87.12 221 THR A CA 1
ATOM 1830 C C . THR A 1 221 ? 5.418 11.062 -14.398 1.00 87.12 221 THR A C 1
ATOM 1832 O O . THR A 1 221 ? 5.518 12.212 -14.830 1.00 87.12 221 THR A O 1
ATOM 1835 N N . LEU A 1 222 ? 5.877 10.705 -13.202 1.00 78.38 222 LEU A N 1
ATOM 1836 C CA . LEU A 1 222 ? 6.524 11.638 -12.284 1.00 78.38 222 LEU A CA 1
ATOM 1837 C C . LEU A 1 222 ? 8.043 11.546 -12.425 1.00 78.38 222 LEU A C 1
ATOM 1839 O O . LEU A 1 222 ? 8.629 10.473 -12.325 1.00 78.38 222 LEU A O 1
ATOM 1843 N N . LYS A 1 223 ? 8.712 12.684 -12.613 1.00 70.25 223 LYS A N 1
ATOM 1844 C CA . LYS A 1 223 ? 10.174 12.718 -12.528 1.00 70.25 223 LYS A CA 1
ATOM 1845 C C . LYS A 1 223 ? 10.581 12.730 -11.062 1.00 70.25 223 LYS A C 1
ATOM 1847 O O . LYS A 1 223 ? 10.147 13.595 -10.308 1.00 70.25 223 LYS A O 1
ATOM 1852 N N . ARG A 1 224 ? 11.449 11.801 -10.672 1.00 63.31 224 ARG A N 1
ATOM 1853 C CA . ARG A 1 224 ? 12.096 11.822 -9.360 1.00 63.31 224 ARG A CA 1
ATOM 1854 C C . ARG A 1 224 ? 13.146 12.938 -9.369 1.00 63.31 224 ARG A C 1
ATOM 1856 O O . ARG A 1 224 ? 14.123 12.843 -10.102 1.00 63.31 224 ARG A O 1
ATOM 1863 N N . THR A 1 225 ? 12.939 14.008 -8.604 1.00 49.22 225 THR A N 1
ATOM 1864 C CA . THR A 1 225 ? 13.924 15.094 -8.451 1.00 49.22 225 THR A CA 1
ATOM 1865 C C . THR A 1 225 ? 14.520 15.070 -7.045 1.00 49.22 225 THR A C 1
ATOM 1867 O O . THR A 1 225 ? 13.763 15.109 -6.079 1.00 49.22 225 THR A O 1
ATOM 1870 N N . GLY A 1 226 ? 15.854 15.056 -6.913 1.00 43.44 226 GLY A N 1
ATOM 1871 C CA . GLY A 1 226 ? 16.535 15.407 -5.657 1.00 43.44 226 GLY A CA 1
ATOM 1872 C C . GLY A 1 226 ? 17.080 14.256 -4.802 1.00 43.44 226 GLY A C 1
ATOM 1873 O O . GLY A 1 226 ? 17.392 14.490 -3.636 1.00 43.44 226 GLY A O 1
ATOM 1874 N N . TRP A 1 227 ? 17.246 13.042 -5.336 1.00 43.34 227 TRP A N 1
ATOM 1875 C CA . TRP A 1 227 ? 17.923 11.956 -4.618 1.00 43.34 227 TRP A CA 1
ATOM 1876 C C . TRP A 1 227 ? 19.385 11.890 -5.057 1.00 43.34 227 TRP A C 1
ATOM 1878 O O . TRP A 1 227 ? 19.717 11.207 -6.016 1.00 43.34 227 TRP A O 1
ATOM 1888 N N . ARG A 1 228 ? 20.297 12.533 -4.314 1.00 38.50 228 ARG A N 1
ATOM 1889 C CA . ARG A 1 228 ? 21.741 12.276 -4.490 1.00 38.50 228 ARG A CA 1
ATOM 1890 C C . ARG A 1 228 ? 21.971 10.760 -4.502 1.00 38.50 228 ARG A C 1
ATOM 1892 O O . ARG A 1 228 ? 21.366 10.082 -3.683 1.00 38.50 228 ARG A O 1
ATOM 1899 N N . LYS A 1 229 ? 22.836 10.233 -5.383 1.00 39.44 229 LYS A N 1
ATOM 1900 C CA . LYS A 1 229 ? 23.330 8.841 -5.316 1.00 39.44 229 LYS A CA 1
ATOM 1901 C C . LYS A 1 229 ? 23.642 8.489 -3.856 1.00 39.44 229 LYS A C 1
ATOM 1903 O O . LYS A 1 229 ? 24.674 8.914 -3.339 1.00 39.44 229 LYS A O 1
ATOM 1908 N N . TYR A 1 230 ? 22.746 7.777 -3.177 1.00 43.59 230 TYR A N 1
ATOM 1909 C CA . TYR A 1 230 ? 22.996 7.358 -1.806 1.00 43.59 230 TYR A CA 1
ATOM 1910 C C . TYR A 1 230 ? 23.903 6.139 -1.877 1.00 43.59 230 TYR A C 1
ATOM 1912 O O . TYR A 1 230 ? 23.580 5.126 -2.499 1.00 43.59 230 TYR A O 1
ATOM 1920 N N . ALA A 1 231 ? 25.093 6.316 -1.313 1.00 44.75 231 ALA A N 1
ATOM 1921 C CA . ALA A 1 231 ? 26.106 5.291 -1.198 1.00 44.75 231 ALA A CA 1
ATOM 1922 C C . ALA A 1 231 ? 25.664 4.219 -0.196 1.00 44.75 231 ALA A C 1
ATOM 1924 O O . ALA A 1 231 ? 25.056 4.546 0.821 1.00 44.75 231 ALA A O 1
ATOM 1925 N N . VAL A 1 232 ? 26.003 2.971 -0.537 1.00 41.50 232 VAL A N 1
ATOM 1926 C CA . VAL A 1 232 ? 26.128 1.767 0.299 1.00 41.50 232 VAL A CA 1
ATOM 1927 C C . VAL A 1 232 ? 25.624 1.953 1.731 1.00 41.50 232 VAL A C 1
ATOM 1929 O O . VAL A 1 232 ? 26.312 2.548 2.556 1.00 41.50 232 VAL A O 1
ATOM 1932 N N . VAL A 1 233 ? 24.457 1.385 2.033 1.00 46.41 233 VAL A N 1
ATOM 1933 C CA . VAL A 1 233 ? 24.087 1.070 3.416 1.00 46.41 233 VAL A CA 1
ATOM 1934 C C . VAL A 1 233 ? 24.646 -0.328 3.690 1.00 46.41 233 VAL A C 1
ATOM 1936 O O . VAL A 1 233 ? 24.102 -1.288 3.141 1.00 46.41 233 VAL A O 1
ATOM 1939 N N . PRO A 1 234 ? 25.761 -0.475 4.429 1.00 37.31 234 PRO A N 1
ATOM 1940 C CA . PRO A 1 234 ? 26.159 -1.784 4.920 1.00 37.31 234 PRO A CA 1
ATOM 1941 C C . PRO A 1 234 ? 25.136 -2.214 5.973 1.00 37.31 234 PRO A C 1
ATOM 1943 O O . PRO A 1 234 ? 24.792 -1.427 6.859 1.00 37.31 234 PRO A O 1
ATOM 1946 N N . PHE A 1 235 ? 24.629 -3.440 5.867 1.00 39.53 235 PHE A N 1
ATOM 1947 C CA . PHE A 1 235 ? 23.870 -4.029 6.967 1.00 39.53 235 PHE A CA 1
ATOM 1948 C C . PHE A 1 235 ? 24.812 -4.249 8.171 1.00 39.53 235 PHE A C 1
ATOM 1950 O O . PHE A 1 235 ? 25.977 -4.597 7.955 1.00 39.53 235 PHE A O 1
ATOM 1957 N N . PRO A 1 236 ? 24.366 -3.977 9.413 1.00 38.81 236 PRO A N 1
ATOM 1958 C CA . PRO A 1 236 ? 25.128 -4.290 10.621 1.00 38.81 236 PRO A CA 1
ATOM 1959 C C . PRO A 1 236 ? 25.298 -5.797 10.846 1.00 38.81 236 PRO A C 1
ATOM 1961 O O . PRO A 1 236 ? 24.405 -6.570 10.429 1.00 38.81 236 PRO A O 1
#

Sequence (236 aa):
MENYGIKNYNILSAKNDGERGISKSGYVEIYKPYHVNLTLAFNRETNQFIPDESDDVYLQLFKEAYIQQHPELIKVSNQIIEKYHLMDTSSKDDYLDFNIEKDQKIRLIDDLRKKEKIDTNSLLPSLTKDENESLYPLNNESVINFHYKFNVYENNNTIPKASDILNDFKESKVFGEGKYFLNIQVVSYKQDSVTYLGEDYPENNILFVVGKDGEFRDIRTLKRTGWRKYAVVPFP

pLDDT: mean 82.33, std 15.18, range [37.31, 97.62]